Protein AF-A0A7K5APD9-F1 (afdb_monomer)

Sequence (171 aa):
AEEITLTIGQAFDLAYRKFLESGGKDVETRKQIAGLQKRIQELETENAELKNKVQDLENQLRITQVHASPAGSVTPKSPSTDIFDMVPFSPISPQSSTPTRNGTQPPPVPSRSTEIKRDLFGAEPFDPFNCGAGDFPPDIQSKLDEMQEGFKMGLTLEGTVFCLDPLDSRC

Foldseek 3Di:
DVVVVVVVVVVVVVVVVVCVVVVVVVVVVVVVVVVVVVVVVVVVVVVVVVVVVVVVVVVVVVVVVVVPDPPDDDDDDDDPQDPPRDDDDDPDDDDDDDDDDDDDDDPPDPPPPPPCCADPVRHGPDDPVPDDLPPDDPVVSVVVVVVVVCVVVPPPPPPDDPPPDPDDPDD

Radius of gyration: 33.95 Å; Cα contacts (8 Å, |Δi|>4): 13; chains: 1; bounding box: 76×48×94 Å

Mean predicted aligned error: 22.81 Å

pLDDT: mean 72.9, std 19.81, range [37.12, 98.75]

Organism: NCBI:txid463165

Structure (mmCIF, N/CA/C/O backbone):
data_AF-A0A7K5APD9-F1
#
_entry.id   AF-A0A7K5APD9-F1
#
loop_
_atom_site.group_PDB
_atom_site.id
_atom_site.type_symbol
_atom_site.label_atom_id
_atom_site.label_alt_id
_atom_site.label_comp_id
_atom_site.label_asym_id
_atom_site.label_entity_id
_atom_site.label_seq_id
_atom_site.pdbx_PDB_ins_code
_atom_site.Cartn_x
_atom_site.Cartn_y
_atom_site.Cartn_z
_atom_site.occupancy
_atom_site.B_iso_or_equiv
_atom_site.auth_seq_id
_atom_site.auth_comp_id
_atom_site.auth_asym_id
_atom_site.auth_atom_id
_atom_site.pdbx_PDB_model_num
ATOM 1 N N . ALA A 1 1 ? 27.377 -10.376 -47.274 1.00 71.19 1 ALA A N 1
ATOM 2 C CA . ALA A 1 1 ? 27.997 -10.583 -45.946 1.00 71.19 1 ALA A CA 1
ATOM 3 C C . ALA A 1 1 ? 27.871 -9.334 -45.073 1.00 71.19 1 ALA A C 1
ATOM 5 O O . ALA A 1 1 ? 27.466 -9.462 -43.930 1.00 71.19 1 ALA A O 1
ATOM 6 N N . GLU A 1 2 ? 28.147 -8.143 -45.611 1.00 84.19 2 GLU A N 1
ATOM 7 C CA . GLU A 1 2 ? 28.093 -6.859 -44.888 1.00 84.19 2 GLU A CA 1
ATOM 8 C C . GLU A 1 2 ? 26.715 -6.506 -44.297 1.00 84.19 2 GLU A C 1
ATOM 10 O O . GLU A 1 2 ? 26.631 -6.084 -43.148 1.00 84.19 2 GLU A O 1
ATOM 15 N N . GLU A 1 3 ? 25.630 -6.776 -45.027 1.00 90.88 3 GLU A N 1
ATOM 16 C CA . GLU A 1 3 ? 24.255 -6.541 -44.556 1.00 90.88 3 GLU A CA 1
ATOM 17 C C . GLU A 1 3 ? 23.917 -7.346 -43.291 1.00 90.88 3 GLU A C 1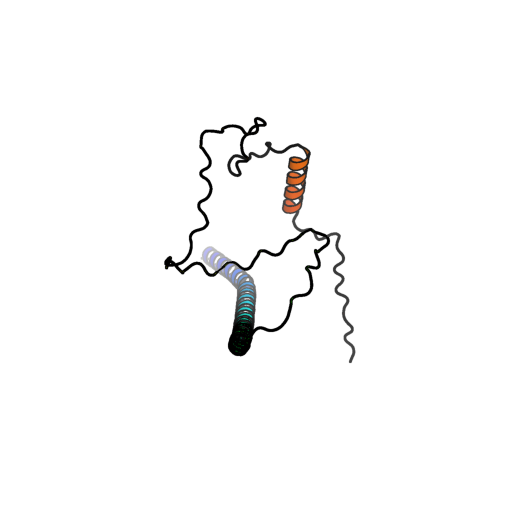
ATOM 19 O O . GLU A 1 3 ? 23.359 -6.812 -42.339 1.00 90.88 3 GLU A O 1
ATOM 24 N N . ILE A 1 4 ? 24.350 -8.609 -43.234 1.00 91.62 4 ILE A N 1
ATOM 25 C CA . ILE A 1 4 ? 24.136 -9.486 -42.075 1.00 91.62 4 ILE A CA 1
ATOM 26 C C . ILE A 1 4 ? 24.874 -8.929 -40.854 1.00 91.62 4 ILE A C 1
ATOM 28 O O . ILE A 1 4 ? 24.304 -8.856 -39.767 1.00 91.62 4 ILE A O 1
ATOM 32 N N . THR A 1 5 ? 26.122 -8.491 -41.030 1.00 94.62 5 THR A N 1
ATOM 33 C CA . THR A 1 5 ? 26.911 -7.877 -39.955 1.00 94.62 5 THR A CA 1
ATOM 34 C C . THR A 1 5 ? 26.254 -6.599 -39.438 1.00 94.62 5 THR A C 1
ATOM 36 O O . THR A 1 5 ? 26.188 -6.395 -38.226 1.00 94.62 5 THR A O 1
ATOM 39 N N . LEU A 1 6 ? 25.720 -5.765 -40.335 1.00 95.81 6 LEU A N 1
ATOM 40 C CA . LEU A 1 6 ? 25.035 -4.529 -39.967 1.00 95.81 6 LEU A CA 1
ATOM 41 C C . LEU A 1 6 ? 23.747 -4.807 -39.179 1.00 95.81 6 LEU A C 1
ATOM 43 O O . LEU A 1 6 ? 23.536 -4.212 -38.123 1.00 95.81 6 LEU A O 1
ATOM 47 N N . THR A 1 7 ? 22.917 -5.746 -39.641 1.00 96.19 7 THR A N 1
ATOM 48 C CA . THR A 1 7 ? 21.683 -6.139 -38.945 1.00 96.19 7 THR A CA 1
ATOM 49 C C . THR A 1 7 ? 21.972 -6.739 -37.570 1.00 96.19 7 THR A C 1
ATOM 51 O O . THR A 1 7 ? 21.283 -6.417 -36.603 1.00 96.19 7 THR A O 1
ATOM 54 N N . ILE A 1 8 ? 23.007 -7.578 -37.455 1.00 95.94 8 ILE A N 1
ATOM 55 C CA . ILE A 1 8 ? 23.429 -8.146 -36.170 1.00 95.94 8 ILE A CA 1
ATOM 56 C C . ILE A 1 8 ? 23.867 -7.028 -35.214 1.00 95.94 8 ILE A C 1
ATOM 58 O O . ILE A 1 8 ? 23.403 -6.997 -34.075 1.00 95.94 8 ILE A O 1
ATOM 62 N N . GLY A 1 9 ? 24.694 -6.083 -35.673 1.00 96.31 9 GLY A N 1
ATOM 63 C CA . GLY A 1 9 ? 25.123 -4.934 -34.867 1.00 96.31 9 GLY A CA 1
ATOM 64 C C . GLY A 1 9 ? 23.943 -4.101 -34.360 1.00 96.31 9 GLY A C 1
ATOM 65 O O . GLY A 1 9 ? 23.824 -3.852 -33.164 1.00 96.31 9 GLY A O 1
ATOM 66 N N . GLN A 1 10 ? 22.996 -3.777 -35.242 1.00 96.75 10 GLN A N 1
ATOM 67 C CA . GLN A 1 10 ? 21.785 -3.034 -34.880 1.00 96.75 10 GLN A CA 1
ATOM 68 C C . GLN A 1 10 ? 20.906 -3.779 -33.864 1.00 96.75 10 GLN A C 1
ATOM 70 O O . GLN A 1 10 ? 20.332 -3.159 -32.963 1.00 96.75 10 GLN A O 1
ATOM 75 N N . ALA A 1 11 ? 20.799 -5.105 -33.989 1.00 96.75 11 ALA A N 1
ATOM 76 C CA . ALA A 1 11 ? 20.068 -5.932 -33.035 1.00 96.75 11 ALA A CA 1
ATOM 77 C C . ALA A 1 11 ? 20.734 -5.918 -31.649 1.00 96.75 11 ALA A C 1
ATOM 79 O O . ALA A 1 11 ? 20.035 -5.779 -30.642 1.00 96.75 11 ALA A O 1
ATOM 80 N N . PHE A 1 12 ? 22.068 -5.992 -31.590 1.00 97.06 12 PHE A N 1
ATOM 81 C CA . PHE A 1 12 ? 22.820 -5.856 -30.341 1.00 97.06 12 PHE A CA 1
ATOM 82 C C . PHE A 1 12 ? 22.666 -4.462 -29.723 1.00 97.06 12 PHE A C 1
ATOM 84 O O . PHE A 1 12 ? 22.377 -4.370 -28.531 1.00 97.06 12 PHE A O 1
ATOM 91 N N . ASP A 1 13 ? 22.755 -3.389 -30.509 1.00 96.06 13 ASP A N 1
ATOM 92 C CA . ASP A 1 13 ? 22.580 -2.014 -30.020 1.00 96.06 13 ASP A CA 1
ATOM 93 C C . ASP A 1 13 ? 21.170 -1.766 -29.462 1.00 96.06 13 ASP A C 1
ATOM 95 O O . ASP A 1 13 ? 20.977 -1.060 -28.465 1.00 96.06 13 ASP A O 1
ATOM 99 N N . LEU A 1 14 ? 20.149 -2.344 -30.101 1.00 95.69 14 LEU A N 1
ATOM 100 C CA . LEU A 1 14 ? 18.776 -2.299 -29.605 1.00 95.69 14 LEU A CA 1
ATOM 101 C C . LEU A 1 14 ? 18.627 -3.089 -28.299 1.00 95.69 14 LEU A C 1
ATOM 103 O O . LEU A 1 14 ? 18.018 -2.592 -27.350 1.00 95.69 14 LEU A O 1
ATOM 107 N N . ALA A 1 15 ? 19.178 -4.301 -28.241 1.00 93.38 15 ALA A N 1
ATOM 108 C CA . ALA A 1 15 ? 19.134 -5.138 -27.048 1.00 93.38 15 ALA A CA 1
ATOM 109 C C . ALA A 1 15 ? 19.885 -4.493 -25.873 1.00 93.38 15 ALA A C 1
ATOM 111 O O . ALA A 1 15 ? 19.391 -4.523 -24.748 1.00 93.38 15 ALA A O 1
ATOM 112 N N . TYR A 1 16 ? 21.025 -3.849 -26.129 1.00 93.81 16 TYR A N 1
ATOM 113 C CA . TYR A 1 16 ? 21.818 -3.164 -25.112 1.00 93.81 16 TYR A CA 1
ATOM 114 C C . TYR A 1 16 ? 21.086 -1.950 -24.530 1.00 93.81 16 TYR A C 1
ATOM 116 O O . TYR A 1 16 ? 21.000 -1.810 -23.308 1.00 93.81 16 TYR A O 1
ATOM 124 N N . ARG A 1 17 ? 20.459 -1.122 -25.381 1.00 91.88 17 ARG A N 1
ATOM 125 C CA . ARG A 1 17 ? 19.579 -0.035 -24.911 1.00 91.88 17 ARG A CA 1
ATOM 126 C C . ARG A 1 17 ? 18.430 -0.563 -24.056 1.00 91.88 17 ARG A C 1
ATOM 128 O O . ARG A 1 17 ? 18.213 -0.053 -22.961 1.00 91.88 17 ARG A O 1
ATOM 135 N N . LYS A 1 18 ? 17.747 -1.624 -24.503 1.00 89.12 18 LYS A N 1
ATOM 136 C CA . LYS A 1 18 ? 16.664 -2.251 -23.727 1.00 89.12 18 LYS A CA 1
ATOM 137 C C . LYS A 1 18 ? 17.151 -2.820 -22.394 1.00 89.12 18 LYS A C 1
ATOM 139 O O . LYS A 1 18 ? 16.453 -2.686 -21.394 1.00 89.12 18 LYS A O 1
ATOM 144 N N . PHE A 1 19 ? 18.338 -3.424 -22.358 1.00 86.25 19 PHE A N 1
ATOM 145 C CA . PHE A 1 19 ? 18.939 -3.935 -21.129 1.00 86.25 19 PHE A CA 1
ATOM 146 C C . PHE A 1 19 ? 19.162 -2.809 -20.112 1.00 86.25 19 PHE A C 1
ATOM 148 O O . PHE A 1 19 ? 18.689 -2.918 -18.982 1.00 86.25 19 PHE A O 1
ATOM 155 N N . LEU A 1 20 ? 19.777 -1.697 -20.524 1.00 84.12 20 LEU A N 1
ATOM 156 C CA . LEU A 1 20 ? 20.014 -0.542 -19.651 1.00 84.12 20 LEU A CA 1
ATOM 157 C C . LEU A 1 20 ? 18.711 0.118 -19.174 1.00 84.12 20 LEU A C 1
ATOM 159 O O . LEU A 1 20 ? 18.566 0.403 -1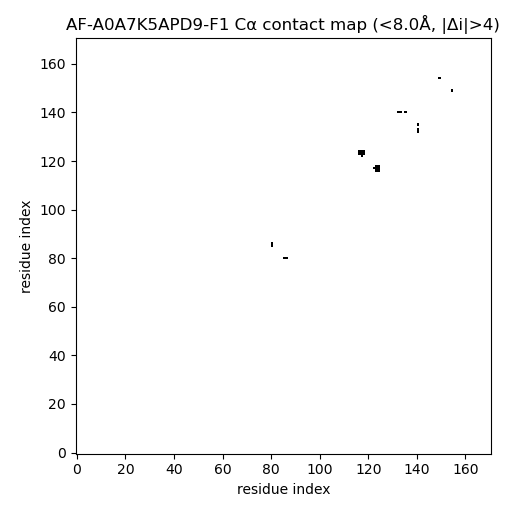7.986 1.00 84.12 20 LEU A O 1
ATOM 163 N N . GLU A 1 21 ? 17.740 0.304 -20.070 1.00 84.75 21 GLU A N 1
ATOM 164 C CA . GLU A 1 21 ? 16.425 0.859 -19.722 1.00 84.75 21 GLU A CA 1
ATOM 165 C C . GLU A 1 21 ? 15.637 -0.050 -18.766 1.00 84.75 21 GLU A C 1
ATOM 167 O O . GLU A 1 21 ? 14.907 0.436 -17.898 1.00 84.75 21 GLU A O 1
ATOM 172 N N . SER A 1 22 ? 15.762 -1.371 -18.919 1.00 78.56 22 SER A N 1
ATOM 173 C CA . SER A 1 22 ? 15.080 -2.348 -18.063 1.00 78.56 22 SER A CA 1
ATOM 174 C C . SER A 1 22 ? 15.761 -2.535 -16.704 1.00 78.56 22 SER A C 1
ATOM 176 O O . SER A 1 22 ? 15.067 -2.716 -15.704 1.00 78.56 22 SER A O 1
ATOM 178 N N . GLY A 1 23 ? 17.093 -2.415 -16.635 1.00 77.12 23 GLY A N 1
ATOM 179 C CA . GLY A 1 23 ? 17.864 -2.622 -15.409 1.00 77.12 23 GLY A CA 1
ATOM 180 C C . GLY A 1 23 ? 17.486 -1.649 -14.289 1.00 77.12 23 GLY A C 1
ATOM 181 O O . GLY A 1 23 ? 17.343 -2.061 -13.141 1.00 77.12 23 GLY A O 1
ATOM 182 N N . GLY A 1 24 ? 17.235 -0.377 -14.618 1.00 78.31 24 GLY A N 1
ATOM 183 C CA . GLY A 1 24 ? 16.765 0.614 -13.640 1.00 78.31 24 GLY A CA 1
ATOM 184 C C . GLY A 1 24 ? 15.339 0.350 -13.139 1.00 78.31 24 GLY A C 1
ATOM 185 O O . GLY A 1 24 ? 15.061 0.484 -11.948 1.00 78.31 24 GLY A O 1
ATOM 186 N N . LYS A 1 25 ? 14.440 -0.089 -14.031 1.00 85.56 25 LYS A N 1
ATOM 187 C CA . LYS A 1 25 ? 13.037 -0.394 -13.696 1.00 85.56 25 LYS A CA 1
ATOM 188 C C . LYS A 1 25 ? 12.914 -1.604 -12.768 1.00 85.56 25 LYS A C 1
ATOM 190 O O . LYS A 1 25 ? 12.111 -1.581 -11.835 1.00 85.56 25 LYS A O 1
ATOM 195 N N . ASP A 1 26 ? 13.717 -2.641 -12.994 1.00 88.38 26 ASP A N 1
ATOM 196 C CA . ASP A 1 26 ? 13.728 -3.848 -12.160 1.00 88.38 26 ASP A CA 1
ATOM 197 C C . ASP A 1 26 ? 14.263 -3.571 -10.743 1.00 88.38 26 ASP A C 1
ATOM 199 O O . ASP A 1 26 ? 13.734 -4.071 -9.750 1.00 88.38 26 ASP A O 1
ATOM 203 N N . VAL A 1 27 ? 15.281 -2.715 -10.611 1.00 90.38 27 VAL A N 1
ATOM 204 C CA . VAL A 1 27 ? 15.794 -2.285 -9.298 1.00 90.38 27 VAL A CA 1
ATOM 205 C C . VAL A 1 27 ? 14.734 -1.511 -8.512 1.00 90.38 27 VAL A C 1
ATOM 207 O O . VAL A 1 27 ? 14.497 -1.829 -7.345 1.00 90.38 27 VAL A O 1
ATOM 210 N N . GLU A 1 28 ? 14.063 -0.544 -9.138 1.00 91.81 28 GLU A N 1
ATOM 211 C CA . GLU A 1 28 ? 13.019 0.240 -8.466 1.00 91.81 28 GLU A CA 1
ATOM 212 C C . GLU A 1 28 ? 11.814 -0.634 -8.084 1.00 91.81 28 GLU A C 1
ATOM 214 O O . GLU A 1 28 ? 11.321 -0.551 -6.961 1.00 91.81 28 GLU A O 1
ATOM 219 N N . THR A 1 29 ? 11.401 -1.557 -8.960 1.00 94.38 29 THR A N 1
ATOM 220 C CA . THR A 1 29 ? 10.317 -2.511 -8.663 1.00 94.38 29 THR A CA 1
ATOM 221 C C . THR A 1 29 ? 10.668 -3.392 -7.463 1.00 94.38 29 THR A C 1
ATOM 223 O O . THR A 1 29 ? 9.866 -3.542 -6.542 1.00 94.38 29 THR A O 1
ATOM 226 N N . ARG A 1 30 ? 11.893 -3.929 -7.410 1.00 95.06 30 ARG A N 1
ATOM 227 C CA . ARG A 1 30 ? 12.360 -4.720 -6.260 1.00 95.06 30 ARG A CA 1
ATOM 228 C C . ARG A 1 30 ? 12.391 -3.908 -4.970 1.00 95.06 30 ARG A C 1
ATOM 230 O O . ARG A 1 30 ? 12.009 -4.424 -3.922 1.00 95.06 30 ARG A O 1
ATOM 237 N N . LYS A 1 31 ? 12.796 -2.639 -5.037 1.00 96.81 31 LYS A N 1
ATOM 238 C CA . LYS A 1 31 ? 12.787 -1.730 -3.886 1.00 96.81 31 LYS A CA 1
ATOM 239 C C . LYS A 1 31 ? 11.365 -1.470 -3.381 1.00 96.81 31 LYS A C 1
ATOM 241 O O . LYS A 1 31 ? 11.143 -1.518 -2.172 1.00 96.81 31 LYS A O 1
ATOM 246 N N . GLN A 1 32 ? 10.403 -1.254 -4.280 1.00 98.06 32 GLN A N 1
ATOM 247 C CA . GLN A 1 32 ? 8.991 -1.100 -3.914 1.00 98.06 32 GLN A CA 1
ATOM 248 C C . GLN A 1 32 ? 8.439 -2.367 -3.251 1.00 98.06 32 GLN A C 1
ATOM 250 O O . GLN A 1 32 ? 7.826 -2.278 -2.189 1.00 98.06 32 GLN A O 1
ATOM 255 N N . ILE A 1 33 ? 8.720 -3.545 -3.819 1.00 98.06 33 ILE A N 1
ATOM 256 C CA . ILE A 1 33 ? 8.312 -4.835 -3.242 1.00 98.06 33 ILE A CA 1
ATOM 257 C C . ILE A 1 33 ? 8.893 -5.010 -1.833 1.00 98.06 33 ILE A C 1
ATOM 259 O O . ILE A 1 33 ? 8.150 -5.327 -0.906 1.00 98.06 33 ILE A O 1
ATOM 263 N N . ALA A 1 34 ? 10.189 -4.747 -1.644 1.00 98.19 34 ALA A N 1
ATOM 264 C CA . ALA A 1 34 ? 10.832 -4.841 -0.334 1.00 98.19 34 ALA A CA 1
ATOM 265 C C . ALA A 1 34 ? 10.228 -3.855 0.686 1.00 98.19 34 ALA A C 1
ATOM 267 O O . ALA A 1 34 ? 10.011 -4.209 1.845 1.00 98.19 34 ALA A O 1
ATOM 268 N N . GLY A 1 35 ? 9.909 -2.630 0.255 1.00 98.50 35 GLY A N 1
ATOM 269 C CA . GLY A 1 35 ? 9.240 -1.635 1.095 1.00 98.50 35 GLY A CA 1
ATOM 270 C C . GLY A 1 35 ? 7.844 -2.076 1.540 1.00 98.50 35 GLY A C 1
ATOM 271 O O . GLY A 1 35 ? 7.502 -1.950 2.716 1.00 98.50 35 GLY A O 1
ATOM 272 N N . LEU A 1 36 ? 7.052 -2.644 0.627 1.00 98.69 36 LEU A N 1
ATOM 273 C CA . LEU A 1 36 ? 5.726 -3.178 0.943 1.00 98.69 36 LEU A CA 1
ATOM 274 C C . LEU A 1 36 ? 5.805 -4.379 1.890 1.00 98.69 36 LEU A C 1
ATOM 276 O O . LEU A 1 36 ? 5.052 -4.428 2.857 1.00 98.69 36 LEU A O 1
ATOM 280 N N . GLN A 1 37 ? 6.739 -5.307 1.661 1.00 98.69 37 GLN A N 1
ATOM 281 C CA . GLN A 1 37 ? 6.964 -6.452 2.550 1.00 98.69 37 GLN A CA 1
ATOM 282 C C . GLN A 1 37 ? 7.306 -6.008 3.975 1.00 98.69 37 GLN A C 1
ATOM 284 O O . GLN A 1 37 ? 6.729 -6.521 4.931 1.00 98.69 37 GLN A O 1
ATOM 289 N N . LYS A 1 38 ? 8.183 -5.005 4.117 1.00 98.62 38 LYS A N 1
ATOM 290 C CA . LYS A 1 38 ? 8.517 -4.422 5.420 1.00 98.62 38 LYS A CA 1
ATOM 291 C C . LYS A 1 38 ? 7.282 -3.825 6.104 1.00 98.62 38 LYS A C 1
ATOM 293 O O . LYS A 1 38 ? 7.039 -4.100 7.274 1.00 98.62 38 LYS A O 1
ATOM 298 N N . ARG A 1 39 ? 6.471 -3.060 5.368 1.00 98.69 39 ARG A N 1
ATOM 299 C CA . ARG A 1 39 ? 5.252 -2.445 5.910 1.00 98.69 39 ARG A CA 1
ATOM 300 C C . ARG A 1 39 ? 4.207 -3.478 6.334 1.00 98.69 39 ARG A C 1
ATOM 302 O O . ARG A 1 39 ? 3.549 -3.285 7.350 1.00 98.69 39 ARG A O 1
ATOM 309 N N . ILE A 1 40 ? 4.050 -4.561 5.573 1.00 98.75 40 ILE A N 1
ATOM 310 C CA . ILE A 1 40 ? 3.160 -5.672 5.940 1.00 98.75 40 ILE A CA 1
ATOM 311 C C . ILE A 1 40 ? 3.606 -6.271 7.275 1.00 98.75 40 ILE A C 1
ATOM 313 O O . ILE A 1 40 ? 2.787 -6.394 8.176 1.00 98.75 40 ILE A O 1
ATOM 317 N N . GLN A 1 41 ? 4.899 -6.553 7.439 1.00 98.69 41 GLN A N 1
ATOM 318 C CA . GLN A 1 41 ? 5.434 -7.137 8.670 1.00 98.69 41 GLN A CA 1
ATOM 319 C C . GLN A 1 41 ? 5.250 -6.229 9.900 1.00 98.69 41 GLN A C 1
ATOM 321 O O . GLN A 1 41 ? 4.901 -6.704 10.984 1.00 98.69 41 GLN A O 1
ATOM 326 N N . GLU A 1 42 ? 5.473 -4.921 9.742 1.00 98.56 42 GLU A N 1
ATOM 327 C CA . GLU A 1 42 ? 5.230 -3.930 10.799 1.00 98.56 42 GLU A CA 1
ATOM 328 C C . GLU A 1 42 ? 3.754 -3.934 11.223 1.00 98.56 42 GLU A C 1
ATOM 330 O O . GLU A 1 42 ? 3.452 -4.073 12.409 1.00 98.56 42 GLU A O 1
ATOM 335 N N . LEU A 1 43 ? 2.838 -3.884 10.249 1.00 98.75 43 LEU A N 1
ATOM 336 C CA . LEU A 1 43 ? 1.397 -3.914 10.503 1.00 98.75 43 LEU A CA 1
ATOM 337 C C . LEU A 1 43 ? 0.932 -5.240 11.113 1.00 98.75 43 LEU A C 1
ATOM 339 O O . LEU A 1 43 ? 0.061 -5.237 11.975 1.00 98.75 43 LEU A O 1
ATOM 343 N N . GLU A 1 44 ? 1.487 -6.377 10.697 1.00 98.56 44 GLU A N 1
ATOM 344 C CA . GLU A 1 44 ? 1.176 -7.686 11.285 1.00 98.56 44 GLU A CA 1
ATOM 345 C C . GLU A 1 44 ? 1.587 -7.754 12.760 1.00 98.56 44 GLU A C 1
ATOM 347 O O . GLU A 1 44 ? 0.833 -8.271 13.589 1.00 98.56 44 GLU A O 1
ATOM 352 N N . THR A 1 45 ? 2.747 -7.185 13.092 1.00 98.62 45 THR A N 1
ATOM 353 C CA . THR A 1 45 ? 3.258 -7.117 14.466 1.00 98.62 45 THR A CA 1
ATOM 354 C C . THR A 1 45 ? 2.376 -6.220 15.332 1.00 98.62 45 THR A C 1
ATOM 356 O O . THR A 1 45 ? 1.918 -6.647 16.392 1.00 98.62 45 THR A O 1
ATOM 359 N N . GLU A 1 46 ? 2.067 -5.012 14.855 1.00 98.62 46 GLU A N 1
ATOM 360 C CA . GLU A 1 46 ? 1.176 -4.075 15.547 1.00 98.62 46 GLU A CA 1
ATOM 361 C C . GLU A 1 46 ? -0.222 -4.678 15.745 1.00 98.62 46 GLU A C 1
ATOM 363 O O . GLU A 1 46 ? -0.802 -4.615 16.828 1.00 98.62 46 GLU A O 1
ATOM 368 N N . ASN A 1 47 ? -0.764 -5.338 14.721 1.00 98.62 47 ASN A N 1
ATOM 369 C CA . ASN A 1 47 ? -2.077 -5.972 14.793 1.00 98.62 47 ASN A CA 1
ATOM 370 C C . ASN A 1 47 ? -2.103 -7.106 15.831 1.00 98.62 47 ASN A C 1
ATOM 372 O O . ASN A 1 47 ? -3.086 -7.253 16.558 1.00 98.62 47 ASN A O 1
ATOM 376 N N . ALA A 1 48 ? -1.025 -7.887 15.939 1.00 98.62 48 ALA A N 1
ATOM 377 C CA . ALA A 1 48 ? -0.893 -8.906 16.975 1.00 98.62 48 ALA A CA 1
ATOM 378 C C . ALA A 1 48 ? -0.837 -8.291 18.384 1.00 98.62 48 ALA A C 1
ATOM 380 O O . ALA A 1 48 ? -1.499 -8.787 19.298 1.00 98.62 48 ALA A O 1
ATOM 381 N N . GLU A 1 49 ? -0.103 -7.194 18.567 1.00 98.62 49 GLU A N 1
ATOM 382 C CA . GLU A 1 49 ? -0.047 -6.472 19.841 1.00 98.62 49 GLU A CA 1
ATOM 383 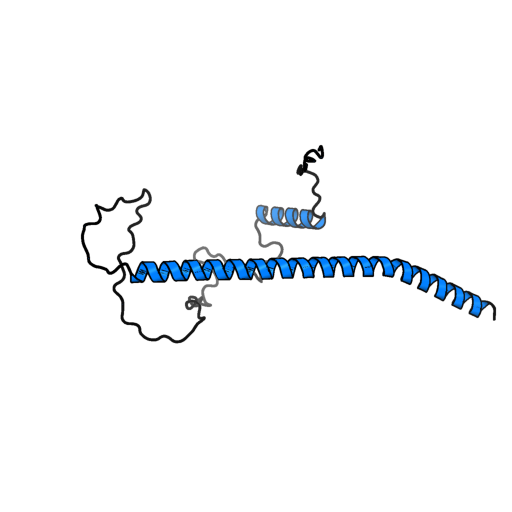C C . GLU A 1 49 ? -1.420 -5.905 20.232 1.00 98.62 49 GLU A C 1
ATOM 385 O O . GLU A 1 49 ? -1.894 -6.122 21.351 1.00 98.62 49 GLU A O 1
ATOM 390 N N . LEU A 1 50 ? -2.106 -5.251 19.292 1.00 98.75 50 LEU A N 1
ATOM 391 C CA . LEU A 1 50 ? -3.444 -4.705 19.509 1.00 98.75 50 LEU A CA 1
ATOM 392 C C . LEU A 1 50 ? -4.450 -5.803 19.865 1.00 98.75 50 LEU A C 1
ATOM 394 O O . LEU A 1 50 ? -5.222 -5.633 20.808 1.00 98.75 50 LEU A O 1
ATOM 398 N N . LYS A 1 51 ? -4.414 -6.949 19.176 1.00 98.44 51 LYS A N 1
ATOM 399 C CA . LYS A 1 51 ? -5.257 -8.109 19.507 1.00 98.44 51 LYS A CA 1
ATOM 400 C C . LYS A 1 51 ? -5.006 -8.621 20.922 1.00 98.44 51 LYS A C 1
ATOM 402 O O . LYS A 1 51 ? -5.969 -8.869 21.643 1.00 98.44 51 LYS A O 1
ATOM 407 N N . ASN A 1 52 ? -3.744 -8.729 21.340 1.00 98.44 52 ASN A N 1
ATOM 408 C CA . ASN A 1 52 ? -3.403 -9.127 22.708 1.00 98.44 52 ASN A CA 1
ATOM 409 C C . ASN A 1 52 ? -3.946 -8.127 23.737 1.00 98.44 52 ASN A C 1
ATOM 411 O O . ASN A 1 52 ? -4.522 -8.529 24.746 1.00 98.44 52 ASN A O 1
ATOM 415 N N . LYS A 1 53 ? -3.819 -6.823 23.470 1.00 98.25 53 LYS A N 1
ATOM 416 C CA . LYS A 1 53 ? -4.321 -5.776 24.367 1.00 98.25 53 LYS A CA 1
ATOM 417 C C . LYS A 1 53 ? -5.844 -5.789 24.483 1.00 98.25 53 LYS A C 1
ATOM 419 O O . LYS A 1 53 ? -6.373 -5.656 25.583 1.00 98.25 53 LYS A O 1
ATOM 424 N N . VAL A 1 54 ? -6.548 -5.977 23.367 1.00 98.00 54 VAL A N 1
ATOM 425 C CA . VAL A 1 54 ? -8.009 -6.140 23.362 1.00 98.00 54 VAL A CA 1
ATOM 426 C C . VAL A 1 54 ? -8.405 -7.363 24.186 1.00 98.00 54 VAL A C 1
ATOM 428 O O . V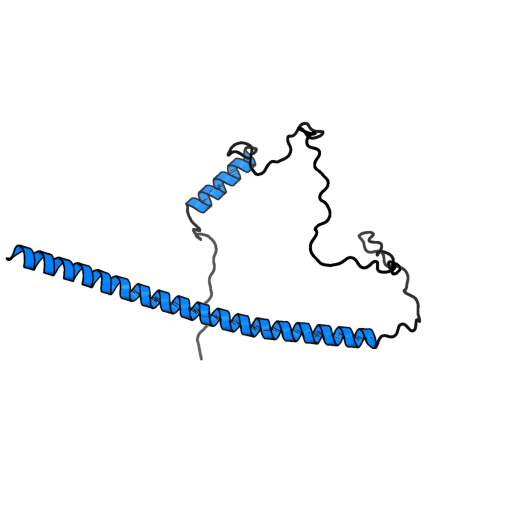AL A 1 54 ? -9.263 -7.254 25.058 1.00 98.00 54 VAL A O 1
ATOM 431 N N . GLN A 1 55 ? -7.733 -8.499 23.986 1.00 97.75 55 GLN A N 1
ATOM 432 C CA . GLN A 1 55 ? -8.012 -9.718 24.740 1.00 97.75 55 GLN A CA 1
ATOM 433 C C . GLN A 1 55 ? -7.780 -9.544 26.250 1.00 97.75 55 GLN A C 1
ATOM 435 O O . GLN A 1 55 ? -8.590 -10.018 27.048 1.00 97.75 55 GLN A O 1
ATOM 440 N N . ASP A 1 56 ? -6.703 -8.866 26.657 1.00 96.69 56 ASP A N 1
ATOM 441 C CA . ASP A 1 56 ? -6.425 -8.594 28.071 1.00 96.69 56 ASP A CA 1
ATOM 442 C C . ASP A 1 56 ? -7.512 -7.720 28.712 1.00 96.69 56 ASP A C 1
ATOM 444 O O . ASP A 1 56 ? -8.034 -8.052 29.778 1.00 96.69 56 ASP A O 1
ATOM 448 N N . LEU A 1 57 ? -7.932 -6.655 28.025 1.00 96.75 57 LEU A N 1
ATOM 449 C CA . LEU A 1 57 ? -9.012 -5.785 28.494 1.00 96.75 57 LEU A CA 1
ATOM 450 C C . LEU A 1 57 ? -10.350 -6.529 28.600 1.00 96.75 57 LEU A C 1
ATOM 452 O O . LEU A 1 57 ? -11.065 -6.377 29.591 1.00 96.75 57 LEU A O 1
ATOM 456 N N . GLU A 1 58 ? -10.684 -7.372 27.622 1.00 95.25 58 GLU A N 1
ATOM 457 C CA . GLU A 1 58 ? -11.882 -8.216 27.677 1.00 95.25 58 GLU A CA 1
ATOM 458 C C . GLU A 1 58 ? -11.829 -9.222 28.835 1.00 95.25 58 GLU A C 1
ATOM 460 O O . GLU A 1 58 ? -12.848 -9.492 29.479 1.00 95.25 58 GLU A O 1
ATOM 465 N N . ASN A 1 59 ? -10.648 -9.779 29.121 1.00 94.56 59 ASN A N 1
ATOM 466 C CA . ASN A 1 59 ? -10.439 -10.667 30.260 1.00 94.56 59 ASN A CA 1
ATOM 467 C C . ASN A 1 59 ? -10.619 -9.921 31.586 1.00 94.56 59 ASN A C 1
ATOM 469 O O . ASN A 1 59 ? -11.344 -10.415 32.451 1.00 94.56 59 ASN A O 1
ATOM 473 N N . GLN A 1 60 ? -10.030 -8.730 31.734 1.00 93.38 60 GLN A N 1
ATOM 474 C CA . GLN A 1 60 ? -10.218 -7.884 32.915 1.00 93.38 60 GLN A CA 1
ATOM 475 C C . GLN A 1 60 ? -11.694 -7.546 33.131 1.00 93.38 60 GLN A C 1
ATOM 477 O O . GLN A 1 60 ? -12.200 -7.728 34.236 1.00 93.38 60 GLN A O 1
ATOM 482 N N . LEU A 1 61 ? -12.412 -7.139 32.078 1.00 90.56 61 LEU A N 1
ATOM 483 C CA . LEU A 1 61 ? -13.833 -6.806 32.180 1.00 90.56 61 LEU A CA 1
ATOM 484 C C . LEU A 1 61 ? -14.674 -8.017 32.609 1.00 90.56 61 LEU A C 1
ATOM 486 O O . LEU A 1 61 ? -15.526 -7.894 33.491 1.00 90.56 61 LEU A O 1
ATOM 490 N N . ARG A 1 62 ? -14.398 -9.204 32.048 1.00 86.31 62 ARG A N 1
ATOM 491 C CA . ARG A 1 62 ? -15.045 -10.455 32.475 1.00 86.31 62 ARG A CA 1
ATOM 492 C C . ARG A 1 62 ? -14.766 -10.769 33.945 1.00 86.31 62 ARG A C 1
ATOM 494 O O . ARG A 1 62 ? -15.688 -11.159 34.653 1.00 86.31 62 ARG A O 1
ATOM 501 N N . ILE A 1 63 ? -13.539 -10.568 34.425 1.00 76.56 63 ILE A N 1
ATOM 502 C CA . ILE A 1 63 ? -13.184 -10.787 35.835 1.00 76.56 63 ILE A CA 1
ATOM 503 C C . ILE A 1 63 ? -13.926 -9.787 36.738 1.00 76.56 63 ILE A C 1
ATOM 505 O O . ILE A 1 63 ? -14.577 -10.198 37.698 1.00 76.56 63 ILE A O 1
ATOM 509 N N . THR A 1 64 ? -13.916 -8.490 36.415 1.00 71.00 64 THR A N 1
ATOM 510 C CA . THR A 1 64 ? -14.623 -7.460 37.198 1.00 71.00 64 THR A CA 1
ATOM 511 C C . THR A 1 64 ? -16.130 -7.720 37.271 1.00 71.00 64 THR A C 1
ATOM 513 O O . THR A 1 64 ? -16.721 -7.589 38.343 1.00 71.00 64 THR A O 1
ATOM 516 N N . GLN A 1 65 ? -16.757 -8.146 36.171 1.00 60.38 65 GLN A N 1
ATOM 517 C CA . GLN A 1 65 ? -18.192 -8.438 36.132 1.00 60.38 65 GLN A CA 1
ATOM 518 C C . GLN A 1 65 ? -18.574 -9.678 36.957 1.00 60.38 65 GLN A C 1
ATOM 520 O O . GLN A 1 65 ? -19.657 -9.713 37.534 1.00 60.38 65 GLN A O 1
ATOM 525 N N . VAL A 1 66 ? -17.687 -10.672 37.071 1.00 58.69 66 VAL A N 1
ATOM 526 C CA . VAL A 1 66 ? -17.914 -11.863 37.910 1.00 58.69 66 VAL A CA 1
ATOM 527 C C . VAL A 1 66 ? -17.729 -11.552 39.404 1.00 58.69 66 VAL A C 1
ATOM 529 O O . VAL A 1 66 ? -18.402 -12.152 40.242 1.00 58.69 66 VAL A O 1
ATOM 532 N N . HIS A 1 67 ? -16.882 -10.580 39.762 1.00 55.59 67 HIS A N 1
ATOM 533 C CA . HIS A 1 67 ? -16.721 -10.128 41.152 1.00 55.59 67 HIS A CA 1
ATOM 534 C C . HIS A 1 67 ? -17.802 -9.138 41.621 1.00 55.59 67 HIS A C 1
ATOM 536 O O . HIS A 1 67 ? -17.999 -8.978 42.827 1.00 55.59 67 HIS A O 1
ATOM 542 N N . ALA A 1 68 ? -18.556 -8.527 40.705 1.00 49.34 68 ALA A N 1
ATOM 543 C CA . ALA A 1 68 ? -19.757 -7.764 41.028 1.00 49.34 68 ALA A CA 1
ATOM 544 C C . ALA A 1 68 ? -20.966 -8.707 41.196 1.00 49.34 68 ALA A C 1
ATOM 546 O O . ALA A 1 68 ? -21.831 -8.809 40.329 1.00 49.34 68 ALA A O 1
ATOM 547 N N . SER A 1 69 ? -21.039 -9.416 42.327 1.00 40.22 69 SER A N 1
ATOM 548 C CA . SER A 1 69 ? -22.285 -10.089 42.721 1.00 40.22 69 SER A CA 1
ATOM 549 C C . SER A 1 69 ? -23.417 -9.058 42.880 1.00 40.22 69 SER A C 1
ATOM 551 O O . SER A 1 69 ? -23.215 -8.045 43.555 1.00 40.22 69 SER A O 1
ATOM 553 N N . PRO A 1 70 ? -24.621 -9.302 42.327 1.00 48.47 70 PRO A N 1
ATOM 554 C CA . PRO A 1 70 ? -25.771 -8.422 42.483 1.00 48.47 70 PRO A CA 1
ATOM 555 C C . PRO A 1 70 ? -26.405 -8.637 43.865 1.00 48.47 70 PRO A C 1
ATOM 557 O O . PRO A 1 70 ? -27.442 -9.279 44.002 1.00 48.47 70 PRO A O 1
ATOM 560 N N . ALA A 1 71 ? -25.775 -8.112 44.913 1.00 40.81 71 ALA A N 1
ATOM 561 C CA . ALA A 1 71 ? -26.408 -7.939 46.216 1.00 40.81 71 ALA A CA 1
ATOM 562 C C . ALA A 1 71 ? -26.859 -6.477 46.320 1.00 40.81 71 ALA A C 1
ATOM 564 O O . ALA A 1 71 ? -26.064 -5.574 46.567 1.00 40.81 71 ALA A O 1
ATOM 565 N N . GLY A 1 72 ? -28.138 -6.255 46.011 1.00 51.38 72 GLY A N 1
ATOM 566 C CA . GLY A 1 72 ? -28.754 -4.940 45.888 1.00 51.38 72 GLY A CA 1
ATOM 567 C C . GLY A 1 72 ? -28.750 -4.105 47.169 1.00 51.38 72 GLY A C 1
ATOM 568 O O . GLY A 1 72 ? -28.939 -4.623 48.264 1.00 51.38 72 GLY A O 1
ATOM 569 N N . SER A 1 73 ? -28.557 -2.798 46.980 1.00 47.78 73 SER A N 1
ATOM 570 C CA . SER A 1 73 ? -28.786 -1.664 47.895 1.00 47.78 73 SER A CA 1
ATOM 571 C C . SER A 1 73 ? -27.994 -0.509 47.257 1.00 47.78 73 SER A C 1
ATOM 573 O O . SER A 1 73 ? -26.798 -0.658 47.056 1.00 47.78 73 SER A O 1
ATOM 575 N N . VAL A 1 74 ? -28.511 0.621 46.774 1.00 43.22 74 VAL A N 1
ATOM 576 C CA . VAL A 1 74 ? -29.637 1.474 47.164 1.00 43.22 74 VAL A CA 1
ATOM 577 C C . VAL A 1 74 ? -29.936 2.437 45.997 1.00 43.22 74 VAL A C 1
ATOM 579 O O . VAL A 1 74 ? -29.020 2.989 45.399 1.00 43.22 74 VAL A O 1
ATOM 582 N N . THR A 1 75 ? -31.228 2.609 45.699 1.00 49.19 75 THR A N 1
ATOM 583 C CA . THR A 1 75 ? -31.904 3.715 44.976 1.00 49.19 75 THR A CA 1
ATOM 584 C C . THR A 1 75 ? -31.163 4.440 43.833 1.00 49.19 75 THR A C 1
ATOM 586 O O . THR A 1 75 ? -30.305 5.284 44.106 1.00 49.19 75 THR A O 1
ATOM 589 N N . PRO A 1 76 ? -31.592 4.300 42.561 1.00 46.94 76 PRO A N 1
ATOM 590 C CA . PRO A 1 76 ? -31.293 5.316 41.570 1.00 46.94 76 PRO A CA 1
ATOM 591 C C . PRO A 1 76 ? -32.205 6.518 41.832 1.00 46.94 76 PRO A C 1
ATOM 593 O O . PRO A 1 76 ? -33.433 6.449 41.780 1.00 46.94 76 PRO A O 1
ATOM 596 N N . LYS A 1 77 ? -31.552 7.618 42.185 1.00 46.50 77 LYS A N 1
ATOM 597 C CA . LYS A 1 77 ? -32.071 8.982 42.180 1.00 46.50 77 LYS A CA 1
ATOM 598 C C . LYS A 1 77 ? -32.845 9.233 40.875 1.00 46.50 77 LYS A C 1
ATOM 600 O O . LYS A 1 77 ? -32.430 8.756 39.824 1.00 46.50 77 LYS A O 1
ATOM 605 N N . SER A 1 78 ? -33.968 9.941 40.994 1.00 54.81 78 SER A N 1
ATOM 606 C CA . SER A 1 78 ? -34.936 10.286 39.943 1.00 54.81 78 SER A CA 1
ATOM 607 C C . SER A 1 78 ? -34.312 10.578 38.569 1.00 54.81 78 SER A C 1
ATOM 609 O O . SER A 1 78 ? -33.212 11.134 38.515 1.00 54.81 78 SER A O 1
ATOM 611 N N . PRO A 1 79 ? -35.007 10.256 37.463 1.00 53.97 79 PRO A N 1
ATOM 612 C CA . PRO A 1 79 ? -34.437 10.352 36.128 1.00 53.97 79 PRO A CA 1
ATOM 613 C C . PRO A 1 79 ? -34.150 11.817 35.798 1.00 53.97 79 PRO A C 1
ATOM 615 O O . PRO A 1 79 ? -35.049 12.652 35.766 1.00 53.97 79 PRO A O 1
ATOM 618 N N . SER A 1 80 ? -32.877 12.129 35.577 1.00 58.00 80 SER A N 1
ATOM 619 C CA . SER A 1 80 ? -32.476 13.339 34.868 1.00 58.00 80 SER A CA 1
ATOM 620 C C . SER A 1 80 ? -32.818 13.115 33.401 1.00 58.00 80 SER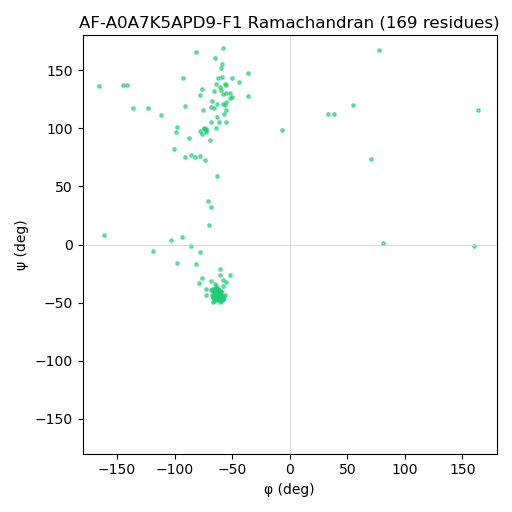 A C 1
ATOM 622 O O . SER A 1 80 ? -32.075 12.423 32.708 1.00 58.00 80 SER A O 1
ATOM 624 N N . THR A 1 81 ? -33.949 13.638 32.942 1.00 57.38 81 THR A N 1
ATOM 625 C CA . THR A 1 81 ? -34.284 13.653 31.518 1.00 57.38 81 THR A CA 1
ATOM 626 C C . THR A 1 81 ? -33.321 14.600 30.800 1.00 57.38 81 THR A C 1
ATOM 628 O O . THR A 1 81 ? -33.172 15.754 31.204 1.00 57.38 81 THR A O 1
ATOM 631 N N . ASP A 1 82 ? -32.613 14.088 29.794 1.00 65.12 82 ASP A N 1
ATOM 632 C CA . ASP A 1 82 ? -31.785 14.889 28.886 1.00 65.12 82 ASP A CA 1
ATOM 633 C C . ASP A 1 82 ? -32.676 15.848 28.067 1.00 65.12 82 ASP A C 1
ATOM 635 O O . ASP A 1 82 ? -33.887 15.652 27.963 1.00 65.12 82 ASP A O 1
ATOM 639 N N . ILE A 1 83 ? -32.091 16.907 27.503 1.00 74.19 83 ILE A N 1
ATOM 640 C CA . ILE A 1 83 ? -32.785 17.947 26.714 1.00 74.19 83 ILE A CA 1
ATOM 641 C C . ILE A 1 83 ? -33.565 17.331 25.546 1.00 74.19 83 ILE A C 1
ATOM 643 O O . ILE A 1 83 ? -34.623 17.828 25.157 1.00 74.19 83 ILE A O 1
ATOM 647 N N . PHE A 1 84 ? -33.052 16.233 25.001 1.00 64.56 84 PHE A N 1
ATOM 648 C CA . PHE A 1 84 ? -33.810 15.343 24.143 1.00 64.56 84 PHE A CA 1
ATOM 649 C C . PHE A 1 84 ? -34.426 14.290 25.048 1.00 64.56 84 PHE A C 1
ATOM 651 O O . PHE A 1 84 ? -33.684 13.590 25.728 1.00 64.56 84 PHE A O 1
ATOM 658 N N . ASP A 1 85 ? -35.758 14.217 25.061 1.00 68.62 85 ASP A N 1
ATOM 659 C CA . ASP A 1 85 ? -36.624 13.415 25.939 1.00 68.62 85 ASP A CA 1
ATOM 660 C C . ASP A 1 85 ? -36.409 11.893 25.759 1.00 68.62 85 ASP A C 1
ATOM 662 O O . ASP A 1 85 ? -37.281 11.123 25.352 1.00 68.62 85 ASP A O 1
ATOM 666 N N . MET A 1 86 ? -35.175 11.454 25.983 1.00 71.19 86 MET A N 1
ATOM 667 C CA . MET A 1 86 ? -34.699 10.105 25.783 1.00 71.19 86 MET A CA 1
ATOM 668 C C . MET A 1 86 ? -34.977 9.332 27.055 1.00 71.19 86 MET A C 1
ATOM 670 O O . MET A 1 86 ? -34.176 9.287 27.988 1.00 71.19 86 MET A O 1
ATOM 674 N N . VAL A 1 87 ? -36.143 8.699 27.077 1.00 69.19 87 VAL A N 1
ATOM 675 C CA . VAL A 1 87 ? -36.458 7.692 28.080 1.00 69.19 87 VAL A CA 1
ATOM 676 C C . VAL A 1 87 ? -35.557 6.480 27.815 1.00 69.19 87 VAL A C 1
ATOM 678 O O . VAL A 1 87 ? -35.644 5.888 26.734 1.00 69.19 87 VAL A O 1
ATOM 681 N N . PRO A 1 88 ? -34.675 6.084 28.752 1.00 71.75 88 PRO A N 1
ATOM 682 C CA . PRO A 1 88 ? -33.901 4.865 28.583 1.00 71.75 88 PRO A CA 1
ATOM 683 C C . PRO A 1 88 ? -34.851 3.668 28.482 1.00 71.75 88 PRO A C 1
ATOM 685 O O . PRO A 1 88 ? -35.809 3.550 29.252 1.00 71.75 88 PRO A O 1
ATOM 688 N N . PHE A 1 89 ? -34.590 2.769 27.529 1.00 58.25 89 PHE A N 1
ATOM 689 C CA . PHE A 1 89 ? -35.352 1.530 27.400 1.00 58.25 89 PHE A CA 1
ATOM 690 C C . PHE A 1 89 ? -35.309 0.764 28.727 1.00 58.25 89 PHE A C 1
ATOM 692 O O . PHE A 1 89 ? -34.244 0.571 29.315 1.00 58.25 89 PHE A O 1
ATOM 699 N N . SER A 1 90 ? -36.478 0.339 29.211 1.00 57.91 90 SER A N 1
ATOM 700 C CA . SER A 1 90 ? -36.556 -0.483 30.419 1.00 57.91 90 SER A CA 1
ATOM 701 C C . SER A 1 90 ? -35.761 -1.781 30.226 1.00 57.91 90 SER A C 1
ATOM 703 O O . SER A 1 90 ? -35.775 -2.326 29.117 1.00 57.91 90 SER A O 1
ATOM 705 N N . PRO A 1 91 ? -35.087 -2.305 31.270 1.00 55.41 91 PRO A N 1
ATOM 706 C CA . PRO A 1 91 ? -34.353 -3.557 31.167 1.00 55.41 91 PRO A CA 1
ATOM 707 C C . PRO A 1 91 ? -35.290 -4.667 30.695 1.00 55.41 91 PRO A C 1
ATOM 709 O O . PRO A 1 91 ? -36.300 -4.971 31.333 1.00 55.41 91 PRO A O 1
ATOM 712 N N . ILE A 1 92 ? -34.960 -5.253 29.551 1.00 53.78 92 ILE A N 1
ATOM 713 C CA . ILE A 1 92 ? -35.681 -6.381 28.972 1.00 53.78 92 ILE A CA 1
ATOM 714 C C . ILE A 1 92 ? -35.547 -7.552 29.951 1.00 53.78 92 ILE A C 1
ATOM 716 O O . ILE A 1 92 ? -34.432 -7.968 30.268 1.00 53.78 92 ILE A O 1
ATOM 720 N N . SER A 1 93 ? -36.668 -8.081 30.451 1.00 45.25 93 SER A N 1
ATOM 721 C CA . SER A 1 93 ? -36.642 -9.356 31.178 1.00 45.25 93 SER A CA 1
ATOM 722 C C . SER A 1 93 ? -36.019 -10.426 30.276 1.00 45.25 93 SER A C 1
ATOM 724 O O . SER A 1 93 ? -36.346 -10.451 29.086 1.00 45.25 93 SER A O 1
ATOM 726 N N . PRO A 1 94 ? -35.146 -11.307 30.798 1.00 45.91 94 PRO A N 1
ATOM 727 C CA . PRO A 1 94 ? -34.539 -12.356 29.994 1.00 45.91 94 PRO A CA 1
ATOM 728 C C . PRO A 1 94 ? -35.639 -13.304 29.508 1.00 45.91 94 PRO A C 1
ATOM 730 O O . PRO A 1 94 ? -36.131 -14.150 30.254 1.00 45.91 94 PRO A O 1
ATOM 733 N N . GLN A 1 95 ? -36.060 -13.138 28.254 1.00 42.56 95 GLN A N 1
ATOM 734 C CA . GLN A 1 95 ? -36.861 -14.142 27.572 1.00 42.56 95 GLN A CA 1
ATOM 735 C C . GLN A 1 95 ? -35.992 -15.383 27.384 1.00 42.56 95 GLN A C 1
ATOM 737 O O . GLN A 1 95 ? -34.832 -15.293 26.980 1.00 42.56 95 GLN A O 1
ATOM 742 N N . SER A 1 96 ? -36.558 -16.539 27.728 1.00 41.50 96 SER A N 1
ATOM 743 C CA . SER A 1 96 ? -35.913 -17.838 27.597 1.00 41.50 96 SER A CA 1
ATOM 744 C C . SER A 1 96 ? -35.342 -18.011 26.193 1.00 41.50 96 SER A C 1
ATOM 746 O O . SER A 1 96 ? -36.054 -17.871 25.198 1.00 41.50 96 SER A O 1
ATOM 748 N N . SER A 1 97 ? -34.062 -18.348 26.135 1.00 37.12 97 SER A N 1
ATOM 749 C CA . SER A 1 97 ? -33.335 -18.711 24.932 1.00 37.12 97 SER A CA 1
ATOM 750 C C . SER A 1 97 ? -34.024 -19.861 24.192 1.00 37.12 97 SER A C 1
ATOM 752 O O . SER A 1 97 ? -33.922 -21.024 24.574 1.00 37.12 97 SER A O 1
ATOM 754 N N . THR A 1 98 ? -34.686 -19.561 23.076 1.00 45.50 98 THR A N 1
ATOM 755 C CA . THR A 1 98 ? -34.845 -20.549 22.005 1.00 45.50 98 THR A CA 1
ATOM 756 C C . THR A 1 98 ? -33.523 -20.622 21.236 1.00 45.50 98 THR A C 1
ATOM 758 O O . THR A 1 98 ? -33.003 -19.574 20.841 1.00 45.50 98 THR A O 1
ATOM 761 N N . PRO A 1 99 ? -32.942 -21.813 21.017 1.00 43.94 99 PRO A N 1
ATOM 762 C CA . PRO A 1 99 ? -31.648 -21.932 20.366 1.00 43.94 99 PRO A CA 1
ATOM 763 C C . PRO A 1 99 ? -31.825 -21.747 18.856 1.00 43.94 99 PRO A C 1
ATOM 765 O O . PRO A 1 99 ? -32.160 -22.694 18.146 1.00 43.94 99 PRO A O 1
ATOM 768 N N . THR A 1 100 ? -31.580 -20.540 18.345 1.00 39.28 100 THR A N 1
ATOM 769 C CA . THR A 1 100 ? -31.50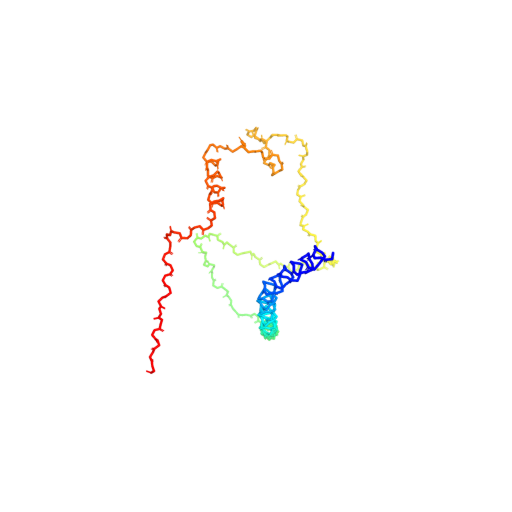1 -20.318 16.896 1.00 39.28 100 THR A CA 1
ATOM 770 C C . THR A 1 100 ? -30.041 -20.319 16.461 1.00 39.28 100 THR A C 1
ATOM 772 O O . THR A 1 100 ? -29.275 -19.382 16.661 1.00 39.28 100 THR A O 1
ATOM 775 N N . ARG A 1 101 ? -29.687 -21.472 15.905 1.00 42.56 101 ARG A N 1
ATOM 776 C CA . ARG A 1 101 ? -28.494 -21.842 15.145 1.00 42.56 101 ARG A CA 1
ATOM 777 C C . ARG A 1 101 ? -27.974 -20.718 14.225 1.00 42.56 101 ARG A C 1
ATOM 779 O O . ARG A 1 101 ? -28.713 -20.240 13.380 1.00 42.56 101 ARG A O 1
ATOM 786 N N . ASN A 1 102 ? -26.682 -20.414 14.373 1.00 43.78 102 ASN A N 1
ATOM 787 C CA . ASN A 1 102 ? -25.723 -19.839 13.414 1.00 43.78 102 ASN A CA 1
ATOM 788 C C . ASN A 1 102 ? -26.182 -18.732 12.438 1.00 43.78 102 ASN A C 1
ATOM 790 O O . ASN A 1 102 ? -26.842 -19.007 11.448 1.00 43.78 102 ASN A O 1
ATOM 794 N N . GLY A 1 103 ? -25.633 -17.529 12.653 1.00 50.97 103 GLY A N 1
ATOM 795 C CA . GLY A 1 103 ? -24.865 -16.747 11.670 1.00 50.97 103 GLY A CA 1
ATOM 796 C C . GLY A 1 103 ? -25.481 -16.413 10.302 1.00 50.97 103 GLY A C 1
ATOM 797 O O . GLY A 1 103 ? -25.636 -17.274 9.444 1.00 50.97 103 GLY A O 1
ATOM 798 N N . THR A 1 104 ? -25.592 -15.104 10.036 1.00 51.16 104 THR A N 1
ATOM 799 C CA . THR A 1 104 ? -25.797 -14.468 8.713 1.00 51.16 104 THR A CA 1
ATOM 800 C C . THR A 1 104 ? -27.171 -14.663 8.066 1.00 51.16 104 THR A C 1
ATOM 802 O O . THR A 1 104 ? -27.311 -15.309 7.034 1.00 51.16 104 THR A O 1
ATOM 805 N N . GLN A 1 105 ? -28.190 -13.982 8.591 1.00 46.31 105 GLN A N 1
ATOM 806 C CA . GLN A 1 105 ? -29.299 -13.547 7.743 1.00 46.31 105 GLN A CA 1
ATOM 807 C C . GLN A 1 105 ? -29.656 -12.098 8.105 1.00 46.31 105 GLN A C 1
ATOM 809 O O . GLN A 1 105 ? -30.015 -11.847 9.258 1.00 46.31 105 GLN A O 1
ATOM 814 N N . PRO A 1 106 ? -29.517 -11.125 7.182 1.00 53.94 106 PRO A N 1
ATOM 815 C CA . PRO A 1 106 ? -30.078 -9.799 7.406 1.00 53.94 106 PRO A CA 1
ATOM 816 C C . PRO A 1 106 ? -31.601 -9.931 7.582 1.00 53.94 106 PRO A C 1
ATOM 818 O O . PRO A 1 106 ? -32.189 -10.884 7.057 1.00 53.94 106 PRO A O 1
ATOM 821 N N . PRO A 1 107 ? -32.253 -9.018 8.325 1.00 54.91 107 PRO A N 1
ATOM 822 C CA . PRO A 1 107 ? -33.705 -9.042 8.469 1.00 54.91 107 PRO A CA 1
ATOM 823 C C . PRO A 1 107 ? -34.359 -9.134 7.080 1.00 54.91 107 PRO A C 1
ATOM 825 O O . PRO A 1 107 ? -33.826 -8.555 6.128 1.00 54.91 107 PRO A O 1
ATOM 828 N N . PRO A 1 108 ? -35.473 -9.875 6.930 1.00 59.81 108 PRO A N 1
ATOM 829 C CA . PRO A 1 108 ? -36.147 -9.990 5.647 1.00 59.81 108 PRO A CA 1
ATOM 830 C C . PRO A 1 108 ? -36.477 -8.584 5.146 1.00 59.81 108 PRO A C 1
ATOM 832 O O . PRO A 1 108 ? -37.217 -7.840 5.789 1.00 59.81 108 PRO A O 1
ATOM 835 N N . VAL A 1 109 ? -35.875 -8.205 4.017 1.00 54.59 109 VAL A N 1
ATOM 836 C CA . VAL A 1 109 ? -36.214 -6.962 3.325 1.00 54.59 109 VAL A CA 1
ATOM 837 C C . VAL A 1 109 ? -37.704 -7.023 2.990 1.00 54.59 109 VAL A C 1
ATOM 839 O O . VAL A 1 109 ? -38.140 -8.036 2.432 1.00 54.59 109 VAL A O 1
ATOM 842 N N . PRO A 1 110 ? -38.495 -5.985 3.321 1.00 56.53 110 PRO A N 1
ATOM 843 C CA . PRO A 1 110 ? -39.892 -5.925 2.923 1.00 56.53 110 PRO A CA 1
ATOM 844 C C . PRO A 1 110 ? -39.983 -6.163 1.418 1.00 56.53 110 PRO A C 1
ATOM 846 O O . PRO A 1 110 ? -39.284 -5.507 0.642 1.00 56.53 110 PRO A O 1
ATOM 849 N N . SER A 1 111 ? -40.803 -7.127 1.002 1.00 50.88 111 SER A N 1
ATOM 850 C CA . SER A 1 111 ? -41.034 -7.392 -0.413 1.00 50.88 111 SER A CA 1
ATOM 851 C C . SER A 1 111 ? -41.540 -6.108 -1.068 1.00 50.88 111 SER A C 1
ATOM 853 O O . SER A 1 111 ? -42.637 -5.647 -0.757 1.00 50.88 111 SER A O 1
ATOM 855 N N . ARG A 1 112 ? -40.737 -5.506 -1.956 1.00 51.47 112 ARG A N 1
ATOM 856 C CA . ARG A 1 112 ? -41.216 -4.432 -2.829 1.00 51.47 112 ARG A CA 1
ATOM 857 C C . ARG A 1 112 ? -42.287 -5.049 -3.719 1.00 51.47 112 ARG A C 1
ATOM 859 O O . ARG A 1 112 ? -41.980 -5.906 -4.545 1.00 51.47 112 ARG A O 1
ATOM 866 N N . SER A 1 113 ? -43.540 -4.670 -3.500 1.00 48.06 113 SER A N 1
ATOM 867 C CA . SER A 1 113 ? -44.637 -5.031 -4.386 1.00 48.06 113 SER A CA 1
ATOM 868 C C . SER A 1 113 ? -44.286 -4.559 -5.798 1.00 48.06 113 SER A C 1
ATOM 870 O O . SER A 1 113 ? -44.033 -3.382 -6.035 1.00 48.06 113 SER A O 1
ATOM 872 N N . THR A 1 114 ? -44.270 -5.480 -6.756 1.00 51.69 114 THR A N 1
ATOM 873 C CA . THR A 1 114 ? -43.995 -5.219 -8.180 1.00 51.69 114 THR A CA 1
ATOM 874 C C . THR A 1 114 ? -45.123 -4.455 -8.890 1.00 51.69 114 THR A C 1
ATOM 876 O O . THR A 1 114 ? -45.192 -4.460 -10.114 1.00 51.69 114 THR A O 1
ATOM 879 N N . GLU A 1 115 ? -46.026 -3.811 -8.147 1.00 52.38 115 GLU A N 1
ATOM 880 C CA . GLU A 1 115 ? -47.265 -3.237 -8.684 1.00 52.38 115 GLU A CA 1
ATOM 881 C C . GLU A 1 115 ? -47.379 -1.713 -8.516 1.00 52.38 115 GLU A C 1
ATOM 883 O O . GLU A 1 115 ? -48.271 -1.091 -9.086 1.00 52.38 115 GLU A O 1
ATOM 888 N N . ILE A 1 116 ? -46.441 -1.063 -7.824 1.00 58.56 116 ILE A N 1
ATOM 889 C CA . ILE A 1 116 ? -46.437 0.400 -7.687 1.00 58.56 116 ILE A CA 1
ATOM 890 C C . ILE A 1 116 ? -45.423 0.957 -8.687 1.00 58.56 116 ILE A C 1
ATOM 892 O O . ILE A 1 116 ? -44.270 1.209 -8.354 1.00 58.56 116 ILE A O 1
ATOM 896 N N . LYS A 1 117 ? -45.850 1.102 -9.950 1.00 62.38 117 LYS A N 1
ATOM 897 C CA . LYS A 1 117 ? -45.033 1.737 -11.004 1.00 62.38 117 LYS A CA 1
ATOM 898 C C . LYS A 1 117 ? -44.683 3.191 -10.677 1.00 62.38 117 LYS A C 1
ATOM 900 O O . LYS A 1 117 ? -43.673 3.689 -11.137 1.00 62.38 117 LYS A O 1
ATOM 905 N N . ARG A 1 118 ? -45.498 3.881 -9.881 1.00 67.19 118 ARG A N 1
ATOM 906 C CA . ARG A 1 118 ? -45.276 5.279 -9.506 1.00 67.19 118 ARG A CA 1
ATOM 907 C C . ARG A 1 118 ? -45.659 5.494 -8.050 1.00 67.19 118 ARG A C 1
ATOM 909 O O . ARG A 1 118 ? -46.688 4.981 -7.618 1.00 67.19 118 ARG A O 1
ATOM 916 N N . ASP A 1 119 ? -44.832 6.232 -7.320 1.00 72.06 119 ASP A N 1
ATOM 917 C CA . ASP A 1 119 ? -45.087 6.666 -5.945 1.00 72.06 119 ASP A CA 1
ATOM 918 C C . ASP A 1 119 ? -46.397 7.481 -5.850 1.00 72.06 119 ASP A C 1
ATOM 920 O O . ASP A 1 119 ? -46.963 7.892 -6.865 1.00 72.06 119 ASP A O 1
ATOM 924 N N . LEU A 1 120 ? -46.882 7.753 -4.637 1.00 75.00 120 LEU A N 1
ATOM 925 C CA . LEU A 1 120 ? -48.060 8.582 -4.353 1.00 75.00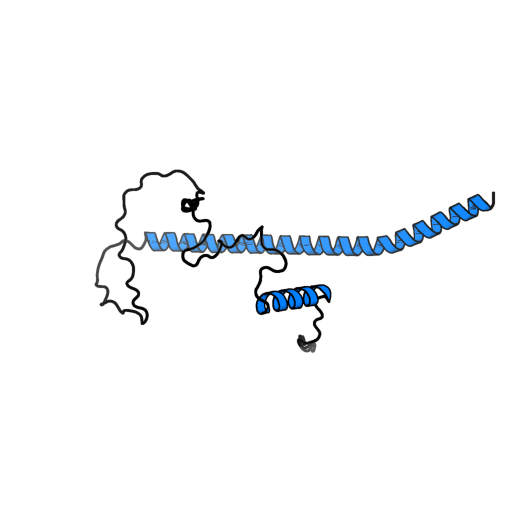 120 LEU A CA 1
ATOM 926 C C . LEU A 1 120 ? -48.003 9.962 -5.032 1.00 75.00 120 LEU A C 1
ATOM 928 O O . LEU A 1 120 ? -49.044 10.541 -5.340 1.00 75.00 120 LEU A O 1
ATOM 932 N N . PHE A 1 121 ? -46.798 10.461 -5.312 1.00 72.69 121 PHE A N 1
ATOM 933 C CA . PHE A 1 121 ? -46.551 11.708 -6.040 1.00 72.69 121 PHE A CA 1
ATOM 934 C C . PHE A 1 121 ? -46.347 11.524 -7.554 1.00 72.69 121 PHE A C 1
ATOM 936 O O . PHE A 1 121 ? -46.018 12.474 -8.258 1.00 72.69 121 PHE A O 1
ATOM 943 N N . GLY A 1 122 ? -46.530 10.313 -8.078 1.00 69.38 122 GLY A N 1
ATOM 944 C CA . GLY A 1 122 ? -46.369 9.993 -9.494 1.00 69.38 122 GLY A CA 1
ATOM 945 C C . GLY A 1 122 ? -44.922 9.771 -9.944 1.00 69.38 122 GLY A C 1
ATOM 946 O O . GLY A 1 122 ? -44.715 9.512 -11.128 1.00 69.38 122 GLY A O 1
ATOM 947 N N . ALA A 1 123 ? -43.941 9.855 -9.041 1.00 67.88 123 ALA A N 1
ATOM 948 C CA . ALA A 1 123 ? -42.534 9.642 -9.362 1.00 67.88 123 ALA A CA 1
ATOM 949 C C . ALA A 1 123 ? -42.226 8.148 -9.527 1.00 67.88 123 ALA A C 1
ATOM 951 O O . ALA A 1 123 ? -42.638 7.324 -8.708 1.00 67.88 123 ALA A O 1
ATOM 952 N N . GLU A 1 124 ? -41.499 7.796 -10.583 1.00 69.00 124 GLU A N 1
ATOM 953 C CA . GLU A 1 124 ? -40.913 6.461 -10.706 1.00 69.00 124 GLU A CA 1
ATOM 954 C C . GLU A 1 124 ? -39.875 6.270 -9.578 1.00 69.00 124 GLU A C 1
ATOM 956 O O . GLU A 1 124 ? -39.127 7.205 -9.268 1.00 69.00 124 GLU A O 1
ATOM 961 N N . PRO A 1 125 ? -39.822 5.095 -8.925 1.00 72.31 125 PRO A N 1
ATOM 962 C CA . PRO A 1 125 ? -38.780 4.795 -7.950 1.00 72.31 125 PRO A CA 1
ATOM 963 C C . PRO A 1 125 ? -37.386 4.973 -8.561 1.00 72.31 125 PRO A C 1
ATOM 965 O O . PRO A 1 125 ? -37.141 4.527 -9.679 1.00 72.31 125 PRO A O 1
ATOM 968 N N . PHE A 1 126 ? -36.461 5.583 -7.815 1.00 67.81 126 PHE A N 1
ATOM 969 C CA . PHE A 1 126 ? -35.085 5.758 -8.283 1.00 67.81 126 PHE A CA 1
ATOM 970 C C . PHE A 1 126 ? -34.446 4.400 -8.610 1.00 67.81 126 PHE A C 1
ATOM 972 O O . PHE A 1 126 ? -34.329 3.535 -7.733 1.00 67.81 126 PHE A O 1
ATOM 979 N N . ASP A 1 127 ? -34.024 4.233 -9.864 1.00 70.19 127 ASP A N 1
ATOM 980 C CA . ASP A 1 127 ? -33.331 3.046 -10.353 1.00 70.19 127 ASP A CA 1
ATOM 981 C C . ASP A 1 127 ? -31.868 3.387 -10.696 1.00 70.19 127 ASP A C 1
ATOM 983 O O . ASP A 1 127 ? -31.609 4.083 -11.682 1.00 70.19 127 ASP A O 1
ATOM 987 N N . PRO A 1 128 ? -30.893 2.874 -9.921 1.00 67.81 128 PRO A N 1
ATOM 988 C CA . PRO A 1 128 ? -29.472 3.113 -10.159 1.00 67.81 128 PRO A CA 1
ATOM 989 C C . PRO A 1 128 ? -28.957 2.612 -11.516 1.00 67.81 128 PRO A C 1
ATOM 991 O O . PRO A 1 128 ? -27.902 3.060 -11.956 1.00 67.81 128 PRO A O 1
ATOM 994 N N . PHE A 1 129 ? -29.652 1.671 -12.164 1.00 70.69 129 PHE A N 1
ATOM 995 C CA . PHE A 1 129 ? -29.203 1.041 -13.411 1.00 70.69 129 PHE A CA 1
ATOM 996 C C . PHE A 1 129 ? -29.826 1.655 -14.667 1.00 70.69 129 PHE A C 1
ATOM 998 O O . PHE A 1 129 ? -29.309 1.439 -15.761 1.00 70.69 129 PHE A O 1
ATOM 1005 N N . ASN A 1 130 ? -30.908 2.425 -14.515 1.00 64.94 130 ASN A N 1
ATOM 1006 C CA . ASN A 1 130 ? -31.582 3.120 -15.615 1.00 64.94 130 ASN A CA 1
ATOM 1007 C C . ASN A 1 130 ? -31.261 4.621 -15.672 1.00 64.94 130 ASN A C 1
ATOM 1009 O O . ASN A 1 130 ? -31.807 5.321 -16.516 1.00 64.94 130 ASN A O 1
ATOM 1013 N N . CYS A 1 131 ? -30.376 5.120 -14.807 1.00 64.38 131 CYS A N 1
ATOM 1014 C CA . CYS A 1 131 ? -30.022 6.534 -14.765 1.00 64.38 131 CYS A CA 1
ATOM 1015 C C . CYS A 1 131 ? -29.116 6.900 -15.958 1.00 64.38 131 CYS A C 1
ATOM 1017 O O . CYS A 1 131 ? -27.919 6.601 -15.962 1.00 64.38 131 CYS A O 1
ATOM 1019 N N . GLY A 1 132 ? -29.701 7.492 -17.003 1.00 63.28 132 GLY A N 1
ATOM 1020 C CA . GLY A 1 132 ? -28.970 7.995 -18.167 1.00 63.28 132 GLY A CA 1
ATOM 1021 C C . GLY A 1 132 ? -28.354 9.375 -17.909 1.00 63.28 132 GLY A C 1
ATOM 1022 O O . GLY A 1 132 ? -28.739 10.071 -16.972 1.00 63.28 132 GLY A O 1
ATOM 1023 N N . ALA A 1 133 ? -27.420 9.811 -18.766 1.00 58.31 133 ALA A N 1
ATOM 1024 C CA . ALA A 1 133 ? -26.684 11.087 -18.664 1.00 58.31 133 ALA A CA 1
ATOM 1025 C C . ALA A 1 133 ? -27.536 12.368 -18.889 1.00 58.31 133 ALA A C 1
ATOM 1027 O O . ALA A 1 133 ? -27.055 13.352 -19.442 1.00 58.31 133 ALA A O 1
ATOM 1028 N N . GLY A 1 134 ? -28.813 12.355 -18.505 1.00 59.62 134 GLY A N 1
ATOM 1029 C CA . GLY A 1 134 ? -29.741 13.477 -18.662 1.00 59.62 134 GLY A CA 1
ATOM 1030 C C . GLY A 1 134 ? -30.987 13.420 -17.773 1.00 59.62 134 GLY A C 1
ATOM 1031 O O . GLY A 1 134 ? -31.876 14.244 -17.960 1.00 59.62 134 GLY A O 1
ATOM 1032 N N . ASP A 1 135 ? -31.067 12.482 -16.821 1.00 71.19 135 ASP A N 1
ATOM 1033 C CA . ASP A 1 135 ? -32.206 12.357 -15.890 1.00 71.19 135 ASP A CA 1
ATOM 1034 C C . ASP A 1 135 ? -32.079 13.250 -14.646 1.00 71.19 135 ASP A C 1
ATOM 1036 O O . ASP A 1 135 ? -32.962 13.274 -13.785 1.00 71.19 135 ASP A O 1
ATOM 1040 N N . PHE A 1 136 ? -30.979 13.992 -14.532 1.00 77.69 136 PHE A N 1
ATOM 1041 C CA . PHE A 1 136 ? -30.747 14.893 -13.417 1.00 77.69 136 PHE A CA 1
ATOM 1042 C C . PHE A 1 136 ? -31.229 16.311 -13.738 1.00 77.69 136 PHE A C 1
ATOM 1044 O O . PHE A 1 136 ? -31.074 16.782 -14.868 1.00 77.69 136 PHE A O 1
ATOM 1051 N N . PRO A 1 137 ? -31.787 17.034 -12.750 1.00 81.69 137 PRO A N 1
ATOM 1052 C CA . PRO A 1 137 ? -32.069 18.449 -12.914 1.00 81.69 137 PRO A CA 1
ATOM 1053 C C . PRO A 1 137 ? -30.775 19.233 -13.236 1.00 81.69 137 PRO A C 1
ATOM 1055 O O . PRO A 1 137 ? -29.670 18.771 -12.926 1.00 81.69 137 PRO A O 1
ATOM 1058 N N . PRO A 1 138 ? -30.887 20.404 -13.898 1.00 83.31 138 PRO A N 1
ATOM 1059 C CA . PRO A 1 138 ? -29.746 21.089 -14.517 1.00 83.31 138 PRO A CA 1
ATOM 1060 C C . PRO A 1 138 ? -28.611 21.439 -13.547 1.00 83.31 138 PRO A C 1
ATOM 1062 O O . PRO A 1 138 ? -27.448 21.475 -13.938 1.00 83.31 138 PRO A O 1
ATOM 1065 N N . ASP A 1 139 ? -28.950 21.689 -12.285 1.00 87.19 139 ASP A N 1
ATOM 1066 C CA . ASP A 1 139 ? -28.018 21.979 -11.199 1.00 87.19 139 ASP A CA 1
ATOM 1067 C C . ASP A 1 139 ? -27.146 20.768 -10.844 1.00 87.19 139 ASP A C 1
ATOM 1069 O O . ASP A 1 139 ? -25.930 20.897 -10.692 1.00 87.19 139 ASP A O 1
ATOM 1073 N N . ILE A 1 140 ? -27.748 19.579 -10.772 1.00 86.44 140 ILE A N 1
ATOM 1074 C CA . ILE A 1 140 ? -27.036 18.333 -10.478 1.00 86.44 140 ILE A CA 1
ATOM 1075 C C . ILE A 1 140 ? -26.199 17.905 -11.685 1.00 86.44 140 ILE A C 1
ATOM 1077 O O . ILE A 1 140 ? -25.032 17.551 -11.515 1.00 86.44 140 ILE A O 1
ATOM 1081 N N . GLN A 1 141 ? -26.749 17.990 -12.900 1.00 89.12 141 GLN A N 1
ATOM 1082 C CA . GLN A 1 141 ? -26.011 17.625 -14.112 1.00 89.12 141 GLN A CA 1
ATOM 1083 C C . GLN A 1 141 ? -24.780 18.521 -14.307 1.00 89.12 141 GLN A C 1
ATOM 1085 O O . GLN A 1 141 ? -23.678 18.011 -14.498 1.00 89.12 141 GLN A O 1
ATOM 1090 N N . SER A 1 142 ? -24.933 19.840 -14.137 1.00 88.38 142 SER A N 1
ATOM 1091 C CA . SER A 1 142 ? -23.808 20.780 -14.205 1.00 88.38 142 SER A CA 1
ATOM 1092 C C . SER A 1 142 ? -22.720 20.456 -13.181 1.00 88.38 142 SER A C 1
ATOM 1094 O O . SER A 1 142 ? -21.540 20.648 -13.471 1.00 88.38 142 SER A O 1
ATOM 1096 N N . LYS A 1 143 ? -23.092 19.976 -11.986 1.00 90.62 143 LYS A N 1
ATOM 1097 C CA . LYS A 1 143 ? -22.117 19.621 -10.952 1.00 90.62 143 LYS A CA 1
ATOM 1098 C C . LYS A 1 143 ? -21.364 18.334 -11.277 1.00 90.62 143 LYS A C 1
ATOM 1100 O O . LYS A 1 143 ? -20.166 18.247 -11.007 1.00 90.62 143 LYS A O 1
ATOM 1105 N N . LEU A 1 144 ? -22.050 17.347 -11.847 1.00 89.81 144 LEU A N 1
ATOM 1106 C CA . LEU A 1 144 ? -21.429 16.104 -12.300 1.00 89.81 144 LEU A CA 1
ATOM 1107 C C . LEU A 1 144 ? -20.457 16.357 -13.457 1.00 89.81 144 LEU A C 1
ATOM 1109 O O . LEU A 1 144 ? -19.350 15.821 -13.434 1.00 89.81 144 LEU A O 1
ATOM 1113 N N . ASP A 1 145 ? -20.826 17.226 -14.399 1.00 89.25 145 ASP A N 1
ATOM 1114 C CA . ASP A 1 145 ? -19.964 17.613 -15.518 1.00 89.25 145 ASP A CA 1
ATOM 1115 C C . ASP A 1 145 ? -18.700 18.344 -15.025 1.00 89.25 145 ASP A C 1
ATOM 1117 O O . ASP A 1 145 ? -17.593 17.993 -15.432 1.00 89.25 145 ASP A O 1
ATOM 1121 N N . GLU A 1 146 ? -18.840 19.285 -14.079 1.00 90.31 146 GLU A N 1
ATOM 1122 C CA . GLU A 1 146 ? -17.712 19.978 -13.428 1.00 90.31 146 GLU A CA 1
ATOM 1123 C C . GLU A 1 146 ? -16.759 18.981 -12.751 1.00 90.31 146 GLU A C 1
ATOM 1125 O O . GLU A 1 146 ? -15.539 19.057 -12.906 1.00 90.31 146 GLU A O 1
ATOM 1130 N N . MET A 1 147 ? -17.305 18.009 -12.014 1.00 86.69 147 MET A N 1
ATOM 1131 C CA . MET A 1 147 ? -16.504 16.972 -11.363 1.00 86.69 147 MET A CA 1
ATOM 1132 C C . MET A 1 147 ? -15.791 16.084 -12.384 1.00 86.69 147 MET A C 1
ATOM 1134 O O . MET A 1 147 ? -14.611 15.776 -12.215 1.00 86.69 147 MET A O 1
ATOM 1138 N N . GLN A 1 148 ? -16.479 15.682 -13.452 1.00 85.62 148 GLN A N 1
ATOM 1139 C CA . GLN A 1 148 ? -15.908 14.854 -14.508 1.00 85.62 148 GLN A CA 1
ATOM 1140 C C . GLN A 1 148 ? -14.791 15.587 -15.264 1.00 85.62 148 GLN A C 1
ATOM 1142 O O . GLN A 1 148 ? -13.763 14.981 -15.578 1.00 85.62 148 GLN A O 1
ATOM 1147 N N . GLU A 1 149 ? -14.951 16.888 -15.510 1.00 85.44 149 GLU A N 1
ATOM 1148 C CA . GLU A 1 149 ? -13.907 17.748 -16.065 1.00 85.44 149 GLU A CA 1
ATOM 1149 C C . GLU A 1 149 ? -12.721 17.882 -15.100 1.00 85.44 149 GLU A C 1
ATOM 1151 O O . GLU A 1 149 ? -11.578 17.678 -15.512 1.00 85.44 149 GLU A O 1
ATOM 1156 N N . GLY A 1 150 ? -12.977 18.099 -13.807 1.00 83.56 150 GLY A N 1
ATOM 1157 C CA . GLY A 1 150 ? -11.944 18.125 -12.769 1.00 83.56 150 GLY A CA 1
ATOM 1158 C C . GLY A 1 150 ? -11.119 16.835 -12.715 1.00 83.56 150 GLY A C 1
ATOM 1159 O O . GLY A 1 150 ? -9.891 16.883 -12.682 1.00 83.56 150 GLY A O 1
ATOM 1160 N N . PHE A 1 151 ? -11.760 15.664 -12.799 1.00 82.69 151 PHE A N 1
ATOM 1161 C CA . PHE A 1 151 ? -11.047 14.383 -12.883 1.00 82.69 151 PHE A CA 1
ATOM 1162 C C . PHE A 1 151 ? -10.254 14.232 -14.184 1.00 82.69 151 PHE A C 1
ATOM 1164 O O . PHE A 1 151 ? -9.140 13.703 -14.165 1.00 82.69 151 PHE A O 1
ATOM 1171 N N . LYS A 1 152 ? -10.800 14.699 -15.314 1.00 81.94 152 LYS A N 1
ATOM 1172 C CA . LYS A 1 152 ? -10.139 14.643 -16.625 1.00 81.94 152 LYS A CA 1
ATOM 1173 C C . LYS A 1 152 ? -8.870 15.498 -16.673 1.00 81.94 152 LYS A C 1
ATOM 1175 O O . LYS A 1 152 ? -7.912 15.110 -17.338 1.00 81.94 152 LYS A O 1
ATOM 1180 N N . MET A 1 153 ? -8.853 16.625 -15.967 1.00 72.81 153 MET A N 1
ATOM 1181 C CA . MET A 1 153 ? -7.692 17.515 -15.875 1.00 72.81 153 MET A CA 1
ATOM 1182 C C . MET A 1 153 ? -6.608 17.006 -14.907 1.00 72.81 153 MET A C 1
ATOM 1184 O O . MET A 1 153 ? -5.505 17.550 -14.877 1.00 72.81 153 MET A O 1
ATOM 1188 N N . GLY A 1 154 ? -6.876 15.917 -14.176 1.00 70.50 154 GLY A N 1
ATOM 1189 C CA . GLY A 1 154 ? -5.991 15.378 -13.148 1.00 70.50 154 GLY A CA 1
ATOM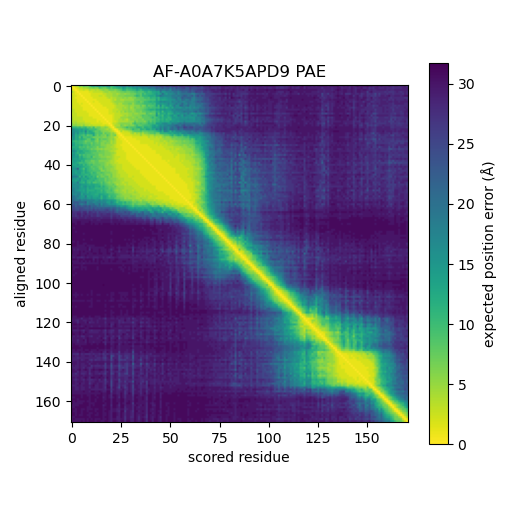 1190 C C . GLY A 1 154 ? -6.065 16.175 -11.842 1.00 70.50 154 GLY A C 1
ATOM 1191 O O . GLY A 1 154 ? -6.613 17.270 -11.785 1.00 70.50 154 GLY A O 1
ATOM 1192 N N . LEU A 1 155 ? -5.508 15.625 -10.759 1.00 61.69 155 LEU A N 1
ATOM 1193 C CA . LEU A 1 155 ? -5.415 16.321 -9.470 1.00 61.69 155 LEU A CA 1
ATOM 1194 C C . LEU A 1 155 ? -4.342 17.420 -9.545 1.00 61.69 155 LEU A C 1
ATOM 1196 O O . LEU A 1 155 ? -3.245 17.269 -9.007 1.00 61.69 155 LEU A O 1
ATOM 1200 N N . THR A 1 156 ? -4.616 18.518 -10.246 1.00 59.12 156 THR A N 1
ATOM 1201 C CA . THR A 1 156 ? -3.742 19.691 -10.232 1.00 59.12 156 THR A CA 1
ATOM 1202 C C . THR A 1 156 ? -3.899 20.387 -8.882 1.00 59.12 156 THR A C 1
ATOM 1204 O O . THR A 1 156 ? -4.857 21.117 -8.643 1.00 59.12 156 THR A O 1
ATOM 1207 N N . LEU A 1 157 ? -2.956 20.127 -7.975 1.00 57.56 157 LEU A N 1
ATOM 1208 C CA . LEU A 1 157 ? -2.827 20.728 -6.638 1.00 57.56 157 LEU A CA 1
ATOM 1209 C C . LEU A 1 157 ? -2.390 22.206 -6.688 1.00 57.56 157 LEU A C 1
ATOM 1211 O O . LEU A 1 157 ? -1.620 22.674 -5.851 1.00 57.56 157 LEU A O 1
ATOM 1215 N N . GLU A 1 158 ? -2.865 22.969 -7.663 1.00 56.00 158 GLU A N 1
ATOM 1216 C CA . GLU A 1 158 ? -2.548 24.389 -7.784 1.00 56.00 158 GLU A CA 1
ATOM 1217 C C . GLU A 1 158 ? -3.525 25.188 -6.915 1.00 56.00 158 GLU A C 1
ATOM 1219 O O . GLU A 1 158 ? -4.516 25.736 -7.385 1.00 56.00 158 GLU A O 1
ATOM 1224 N N . GLY A 1 159 ? -3.287 25.187 -5.596 1.00 56.75 159 GLY A N 1
ATOM 1225 C CA . GLY A 1 159 ? -4.062 26.039 -4.686 1.00 56.75 159 GLY A CA 1
ATOM 1226 C C . GLY A 1 159 ? -4.100 25.688 -3.199 1.00 56.75 159 GLY A C 1
ATOM 1227 O O . GLY A 1 159 ? -4.719 26.439 -2.450 1.00 56.75 159 GLY A O 1
ATOM 1228 N N . THR A 1 160 ? -3.457 24.614 -2.722 1.00 45.38 160 THR A N 1
ATOM 1229 C CA . THR A 1 160 ? -3.351 24.366 -1.269 1.00 45.38 160 THR A CA 1
ATOM 1230 C C . THR A 1 160 ? -1.902 24.237 -0.817 1.00 45.38 160 THR A C 1
ATOM 1232 O O . THR A 1 160 ? -1.138 23.381 -1.252 1.00 45.38 160 THR A O 1
ATOM 1235 N N . VAL A 1 161 ? -1.533 25.172 0.056 1.00 51.66 161 VAL A N 1
ATOM 1236 C CA . VAL A 1 161 ? -0.235 25.335 0.701 1.00 51.66 161 VAL A CA 1
ATOM 1237 C C . VAL A 1 161 ? -0.028 24.189 1.690 1.00 51.66 161 VAL A C 1
ATOM 1239 O O . VAL A 1 161 ? -0.373 24.300 2.861 1.00 51.66 161 VAL A O 1
ATOM 1242 N N . PHE A 1 162 ? 0.555 23.083 1.237 1.00 42.50 162 PHE A N 1
ATOM 1243 C CA . PHE A 1 162 ? 1.264 22.172 2.134 1.00 42.50 162 PHE A CA 1
ATOM 1244 C C . PHE A 1 162 ? 2.730 22.605 2.177 1.00 42.50 162 PHE A C 1
ATOM 1246 O O . PHE A 1 162 ? 3.596 22.002 1.548 1.00 42.50 162 PHE A O 1
ATOM 1253 N N . CYS A 1 163 ? 3.007 23.698 2.893 1.00 50.97 163 CYS A N 1
ATOM 1254 C CA . CYS A 1 163 ? 4.369 23.988 3.326 1.00 50.97 163 CYS A CA 1
ATOM 1255 C C . CYS A 1 163 ? 4.678 23.017 4.468 1.00 50.97 163 CYS A C 1
ATOM 1257 O O . CYS A 1 163 ? 4.208 23.197 5.589 1.00 50.97 163 CYS A O 1
ATOM 1259 N N . LEU A 1 164 ? 5.402 21.938 4.172 1.00 50.47 164 LEU A N 1
ATOM 1260 C CA . LEU A 1 164 ? 6.128 21.221 5.212 1.00 50.47 164 LEU A CA 1
ATOM 1261 C C . LEU A 1 164 ? 7.312 22.115 5.575 1.00 50.47 164 LEU A C 1
ATOM 1263 O O . LEU A 1 164 ? 8.314 22.130 4.860 1.00 50.47 164 LEU A O 1
ATOM 1267 N N . ASP A 1 165 ? 7.164 22.905 6.637 1.00 44.66 165 ASP A N 1
ATOM 1268 C CA . ASP A 1 165 ? 8.280 23.658 7.201 1.00 44.66 165 ASP A CA 1
ATOM 1269 C C . ASP A 1 165 ? 9.456 22.696 7.455 1.00 44.66 165 ASP A C 1
ATOM 1271 O O . ASP A 1 165 ? 9.262 21.640 8.073 1.00 44.66 165 ASP A O 1
ATOM 1275 N N . PRO A 1 166 ? 10.685 23.010 7.004 1.00 51.41 166 PRO A N 1
ATOM 1276 C CA . PRO A 1 166 ? 11.853 22.257 7.416 1.00 51.41 166 PRO A CA 1
ATOM 1277 C C . PRO A 1 166 ? 12.070 22.544 8.903 1.00 51.41 166 PRO A C 1
ATOM 1279 O O . PRO A 1 166 ? 12.512 23.630 9.276 1.00 51.41 166 PRO A O 1
ATOM 1282 N N . LEU A 1 167 ? 11.745 21.581 9.766 1.00 51.59 167 LEU A N 1
ATOM 1283 C CA . LEU A 1 167 ? 12.205 21.609 11.148 1.00 51.59 167 LEU A CA 1
ATOM 1284 C C . LEU A 1 167 ? 13.735 21.559 11.138 1.00 51.59 167 LEU A C 1
ATOM 1286 O O . LEU A 1 167 ? 14.340 20.532 10.837 1.00 51.59 167 LEU A O 1
ATOM 1290 N N . ASP A 1 168 ? 14.305 22.728 11.417 1.00 45.62 168 ASP A N 1
ATOM 1291 C CA . ASP A 1 168 ? 15.658 23.022 11.874 1.00 45.62 168 ASP A CA 1
ATOM 1292 C C . ASP A 1 168 ? 16.506 21.784 12.212 1.00 45.62 168 ASP A C 1
ATOM 1294 O O . ASP A 1 168 ? 16.494 21.252 13.322 1.00 45.62 168 ASP A O 1
ATOM 1298 N N . SER A 1 169 ? 17.347 21.385 11.263 1.00 52.91 169 SER A N 1
ATOM 1299 C CA . SER A 1 169 ? 18.565 20.643 11.553 1.00 52.91 169 SER A CA 1
ATOM 1300 C C . SER A 1 169 ? 19.612 21.608 12.114 1.00 52.91 169 SER A C 1
ATOM 1302 O O . SER A 1 169 ? 20.339 22.252 11.354 1.00 52.91 169 SER A O 1
ATOM 1304 N N . ARG A 1 170 ? 19.710 21.699 13.443 1.00 49.81 170 ARG A N 1
ATOM 1305 C CA . ARG A 1 170 ? 20.941 22.116 14.129 1.00 49.81 170 ARG A CA 1
ATOM 1306 C C . ARG A 1 170 ? 21.110 21.369 15.451 1.00 49.81 170 ARG A C 1
ATOM 1308 O O . ARG A 1 170 ? 20.138 21.147 16.166 1.00 49.81 170 ARG A O 1
ATOM 1315 N N . CYS A 1 171 ? 22.358 20.956 15.654 1.00 43.44 171 CYS A N 1
ATOM 1316 C CA . CYS A 1 171 ? 22.927 20.202 16.765 1.00 43.44 171 CYS A CA 1
ATOM 1317 C C . CYS A 1 171 ? 22.615 20.761 18.156 1.00 43.44 171 CYS A C 1
ATOM 1319 O O . CYS A 1 171 ? 22.431 21.995 18.269 1.00 43.44 171 CYS A O 1
#

Solvent-accessible surface area (backbone atoms only — not comparable to full-atom values): 11290 Å² total; per-residue (Å²): 113,68,68,59,55,52,52,51,51,52,52,50,56,52,51,51,52,50,48,59,64,46,53,59,53,54,52,52,51,51,51,52,52,53,52,49,53,52,52,50,53,52,50,53,51,51,50,50,52,52,50,52,53,52,51,51,52,55,50,50,52,54,52,55,56,68,70,58,67,93,74,88,83,78,80,85,75,77,85,82,71,50,97,64,85,64,74,76,79,74,84,76,74,87,72,81,85,74,90,78,80,78,86,90,75,78,78,83,73,78,81,77,68,95,75,68,74,43,47,100,86,64,46,63,75,91,51,90,88,73,69,55,104,73,78,53,59,71,72,57,44,53,50,51,51,52,50,53,50,48,61,72,70,43,92,73,74,84,84,69,90,78,76,78,73,83,78,79,92,72,134

Secondary structure (DSSP, 8-state):
-HHHHHHHHHHHHHHHHHHHHHHHHHHHHHHHHHHHHHHHHHHHHHHHHHHHHHHHHHHHHHHHHHH---------------SS--PPPPPPP---------S--PPPPP---TT-SS-TTSPPPP-TTT--TT-S-HHHHHHHHHHHHHHHT----TT------------

InterPro domains:
  IPR011993 PH-like domain superfamily [G3DSA:2.30.29.30] (1-27)
  IPR051133 Adapter and Engulfment Domain-Containing Protein [PTHR11232] (1-142)

=== Feature glossary ===
A reading guide for the features in this record.

Start from the sequence.

  · Sequence gives the chain of amino acids in standard one-letter code (A=alanine, C=cysteine, …, Y=tyrosine), read N→C. It is the only feature that is directly encoded by the gene; all structural features are derived from the folded form of this sequence.

Fold it, and you get atomic coordinates and the backbone conformation that goes with them.

  · The mmCIF table is the protein's shape written out atom by atom. For each backbone N, Cα, C, and carbonyl O, it records an (x, y, z) coordinate triple in Å plus the residue type, chain letter, and residue number.

  · Backbone dihedral angles. Every residue except chain termini has a φ (preceding-C → N → Cα → C) and a ψ (N → Cα → C → next-N). They are reported in degrees following the IUPAC sign convention. Secondary structure is essentially a statement about which (φ, ψ) basin each residue occupies.

  · DSSP 8-state secondary structure assigns each residue one of H (α-helix), G (3₁₀-helix), I (π-helix), E (extended β-strand), B (isolated β-bridge), T (hydrogen-bonded turn), S (bend), or '-' (coil). The assignment is computed from backbone hydrogen-bond geometry via the Kabsch–Sander algorithm.

  · P-SEA three-state annotation labels each residue as helix, strand, or coil based purely on the geometry of the Cα trace. It serves as a fallback when the full backbone (and thus DSSP) is unavailable.

Summarize the fold with a handful of shape descriptors and a per-residue structural alphabet.

  · Radius of gyration (Rg) is the root-mean-square distance of Cα atoms from their centroid — a single number for overall size and compactness. A globular domain of N residues has Rg ≈ 2.2·N^0.38 Å; an extended or disordered chain has a much larger Rg. The Cα contact count is the number of residue pairs whose Cα atoms are within 8 Å and are more than four positions apart in sequence — a standard proxy for tertiary packing density. The bounding box is the smallest axis-aligned box enclosing all Cα atoms.

  · Foldseek's 3Di representation compresses backbone geometry into a per-residue letter drawn from a learned twenty-state alphabet. It captures the tertiary interaction pattern around each residue — which residues are packed against it in space, regardless of where they are in sequence.

  · Accessible surface area quantifies burial. A residue with SASA near zero is packed into the hydrophobic core; one with SASA >100 Å² sits on the surface. Computed here via the Shrake–Rupley numerical algorithm with a 1.4 Å probe.

Ask how reliable the model is.

  · For AlphaFold models, the B-factor field carries pLDDT — the model's own estimate of local accuracy on a 0–100 scale. Regions with pLDDT<50 should be treated as essentially unmodeled; they often correspond to intrinsically disordered segments.

  · For experimental (PDB) structures, the B-factor (temperature factor) quantifies the positional spread of each atom in the crystal — a combination of thermal vibration and static disorder — in units of Å². High B-factors mark flexible loops or poorly resolved regions; low B-factors mark the rigid, well-ordered core.

  · PAE(i, j) answers: if I align the predicted and true structures on residue i, how far off (in Å) do I expect residue j to be? A block-diagonal PAE matrix with low values on the blocks and high values off-diagonal is the signature of a multi-domain protein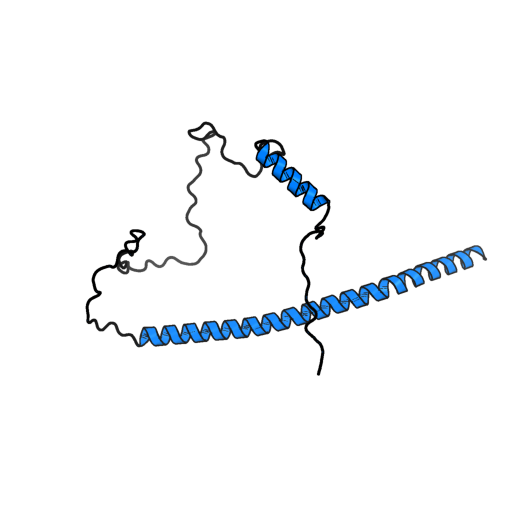 with confidently predicted domains but uncertain inter-domain orientation.

Place it in context: what it resembles, what it is annotated as, and how it looks.

  · Structural nearest neighbors (via Foldseek easy-search vs the PDB). Reported per hit: target PDB id, E-value, and alignment TM-score. A TM-score above ~0.5 is the conventional threshold for 'same fold'.

  · Functional annotations link the protein to curated databases. InterPro entries identify conserved domains and families by matching the sequence against member-database signatures (Pfam, PROSITE, CDD, …). Gene Ontology (GO) terms describe molecular function, biological process, and cellular component in a controlled vocabulary. CATH places the structure in a hierarchical fold classification (Class/Architecture/Topology/Homologous-superfamily). The organism is the source species.

  · Plot images: a contact map (which residues are close in 3D, as an N×N binary image), a Ramachandran scatter (backbone torsion angles, revealing secondary-structure composition at a glance), and — for AlphaFold structures — a PAE heatmap (pairwise prediction confidence).

  · Structure images are PyMOL renders from six orthogonal camera directions. Cartoon representation draws helices as coils and strands as arrows; sticks shows the backbone as bonds; surface shows the solvent-excluded envelope. Rainbow coloring maps sequence position to hue (blue→red, N→C); chain coloring assigns a distinct color per polypeptide.